Protein AF-U1PX05-F1 (afdb_monomer_lite)

Structure (mmCIF, N/CA/C/O backbone):
data_AF-U1PX05-F1
#
_entry.id   AF-U1PX05-F1
#
loop_
_atom_site.group_PDB
_atom_site.id
_atom_site.type_symbol
_atom_site.label_atom_id
_atom_site.label_alt_id
_atom_site.label_comp_id
_atom_site.label_asym_id
_atom_site.label_entity_id
_atom_site.label_seq_id
_atom_site.p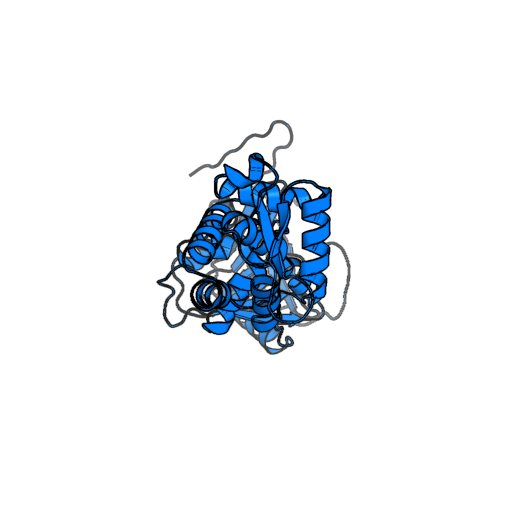dbx_PDB_ins_code
_atom_site.Cartn_x
_atom_site.Cartn_y
_atom_site.Cartn_z
_atom_site.occupancy
_atom_site.B_iso_or_equiv
_atom_site.auth_seq_id
_atom_site.auth_comp_id
_atom_site.auth_asym_id
_atom_site.auth_atom_id
_atom_site.pdbx_PDB_model_num
ATOM 1 N N . MET A 1 1 ? 27.660 21.215 -14.967 1.00 23.98 1 MET A N 1
ATOM 2 C CA . MET A 1 1 ? 27.576 21.576 -13.534 1.00 23.98 1 MET A CA 1
ATOM 3 C C . MET A 1 1 ? 28.119 20.397 -12.741 1.00 23.98 1 MET A C 1
ATOM 5 O O . MET A 1 1 ? 27.771 19.274 -13.066 1.00 23.98 1 MET A O 1
ATOM 9 N N . LYS A 1 2 ? 29.073 20.629 -11.835 1.00 19.62 2 LYS A N 1
ATOM 10 C CA . LYS A 1 2 ? 29.918 19.599 -11.214 1.00 19.62 2 LYS A CA 1
ATOM 11 C C . LYS A 1 2 ? 29.322 19.228 -9.851 1.00 19.62 2 LYS A C 1
ATOM 13 O O . LYS A 1 2 ? 29.484 19.996 -8.910 1.00 19.62 2 LYS A O 1
ATOM 18 N N . LEU A 1 3 ? 28.640 18.090 -9.740 1.00 22.30 3 LEU A N 1
ATOM 19 C CA . LEU A 1 3 ? 28.326 17.500 -8.436 1.00 22.30 3 LEU A CA 1
ATOM 20 C C . LEU A 1 3 ? 29.516 16.628 -8.038 1.00 22.30 3 LEU A C 1
ATOM 22 O O . LEU A 1 3 ? 29.734 15.554 -8.586 1.00 22.30 3 LEU A O 1
ATOM 26 N N . THR A 1 4 ? 30.351 17.171 -7.155 1.00 21.80 4 THR A N 1
ATOM 27 C CA . THR A 1 4 ? 31.425 16.437 -6.478 1.00 21.80 4 THR A CA 1
ATOM 28 C C . THR A 1 4 ? 30.954 16.247 -5.043 1.00 21.80 4 THR A C 1
ATOM 30 O O . THR A 1 4 ? 30.735 17.247 -4.366 1.00 21.80 4 THR A O 1
ATOM 33 N N . HIS A 1 5 ? 30.794 15.010 -4.580 1.00 28.77 5 HIS A N 1
ATOM 34 C CA . HIS A 1 5 ? 30.680 14.728 -3.151 1.00 28.77 5 HIS A CA 1
ATOM 35 C C . HIS A 1 5 ? 31.838 13.807 -2.774 1.00 28.77 5 HIS A C 1
ATOM 37 O O . HIS A 1 5 ? 31.894 12.655 -3.197 1.00 28.77 5 HIS A O 1
ATOM 43 N N . GLN A 1 6 ? 32.822 14.372 -2.070 1.00 25.45 6 GLN A N 1
ATOM 44 C CA . GLN A 1 6 ? 33.939 13.629 -1.501 1.00 25.45 6 GLN A CA 1
ATOM 45 C C . GLN A 1 6 ? 33.449 12.924 -0.237 1.00 25.45 6 GLN A C 1
ATOM 47 O O . GLN A 1 6 ? 33.029 13.585 0.708 1.00 25.45 6 GLN A O 1
ATOM 52 N N . VAL A 1 7 ? 33.548 11.599 -0.208 1.00 26.20 7 VAL A N 1
ATOM 53 C CA . VAL A 1 7 ? 33.730 10.864 1.044 1.00 26.20 7 VAL A CA 1
ATOM 54 C C . VAL A 1 7 ? 35.155 10.333 0.987 1.00 26.20 7 VAL A C 1
ATOM 56 O O . VAL A 1 7 ? 35.542 9.670 0.021 1.00 26.20 7 VAL A O 1
ATOM 59 N N . GLU A 1 8 ? 35.972 10.750 1.950 1.00 30.97 8 GLU A N 1
ATOM 60 C CA . GLU A 1 8 ? 37.374 10.361 2.069 1.00 30.97 8 GLU A CA 1
ATOM 61 C C . GLU A 1 8 ? 37.473 8.833 2.198 1.00 30.97 8 GLU A C 1
ATOM 63 O O . GLU A 1 8 ? 37.196 8.284 3.253 1.00 30.97 8 GLU A O 1
ATOM 68 N N . GLU A 1 9 ? 37.766 8.147 1.086 1.00 27.42 9 GLU A N 1
ATOM 69 C CA . GLU A 1 9 ? 38.890 7.197 0.955 1.00 27.42 9 GLU A CA 1
ATOM 70 C C . GLU A 1 9 ? 38.925 6.438 -0.387 1.00 27.42 9 GLU A C 1
ATOM 72 O O . GLU A 1 9 ? 39.936 5.810 -0.679 1.00 27.42 9 GLU A O 1
ATOM 77 N N . HIS A 1 10 ? 37.921 6.522 -1.274 1.00 30.20 10 HIS A N 1
ATOM 78 C CA . HIS A 1 10 ? 37.975 5.801 -2.561 1.00 30.20 10 HIS A CA 1
ATOM 79 C C . HIS A 1 10 ? 37.491 6.658 -3.748 1.00 30.20 10 HIS A C 1
ATOM 81 O O . HIS A 1 10 ? 36.300 6.859 -3.964 1.00 30.20 10 HIS A O 1
ATOM 87 N N . ASN A 1 11 ? 38.444 7.164 -4.541 1.00 27.89 11 ASN A N 1
ATOM 88 C CA . ASN A 1 11 ? 38.216 7.899 -5.793 1.00 27.89 11 ASN A CA 1
ATOM 89 C C . ASN A 1 11 ? 37.579 6.997 -6.869 1.00 27.89 11 ASN A C 1
ATOM 91 O O . ASN A 1 11 ? 38.302 6.236 -7.510 1.00 27.89 11 ASN A O 1
ATOM 95 N N . VAL A 1 12 ? 36.279 7.136 -7.157 1.00 30.39 12 VAL A N 1
ATOM 96 C CA . VAL A 1 12 ? 35.685 6.602 -8.400 1.00 30.39 12 VAL A CA 1
ATOM 97 C C . VAL A 1 12 ? 34.673 7.593 -8.987 1.00 30.39 12 VAL A C 1
ATOM 99 O O . VAL A 1 12 ? 33.804 8.105 -8.290 1.00 30.39 12 VAL A O 1
ATOM 102 N N . SER A 1 13 ? 34.794 7.885 -10.284 1.00 29.77 13 SER A N 1
ATOM 103 C CA . SER A 1 13 ? 33.820 8.638 -11.090 1.00 29.77 13 SER A CA 1
ATOM 104 C C . SER A 1 13 ? 33.384 7.768 -12.271 1.00 29.77 13 SER A C 1
ATOM 106 O O . SER A 1 13 ? 34.239 7.163 -12.915 1.00 29.77 13 SER A O 1
ATOM 108 N N . TYR A 1 14 ? 32.079 7.705 -12.553 1.00 33.19 14 TYR A N 1
ATOM 109 C CA . TYR A 1 14 ? 31.490 6.798 -13.550 1.00 33.19 14 TYR A CA 1
ATOM 110 C C . TYR A 1 14 ? 31.032 7.537 -14.808 1.00 33.19 14 TYR A C 1
ATOM 112 O O . TYR A 1 14 ? 30.516 8.653 -14.738 1.00 33.19 14 TYR A O 1
ATOM 120 N N . ILE A 1 15 ? 31.233 6.899 -15.962 1.00 32.28 15 ILE A N 1
ATOM 121 C CA . ILE A 1 15 ? 31.118 7.495 -17.291 1.00 32.28 15 ILE A CA 1
ATOM 122 C C . ILE A 1 15 ? 30.305 6.525 -18.203 1.00 32.28 15 ILE A C 1
ATOM 124 O O . ILE A 1 15 ? 30.731 5.391 -18.294 1.00 32.28 15 ILE A O 1
ATOM 128 N N . CYS A 1 16 ? 29.123 6.960 -18.744 1.00 31.81 16 CYS A N 1
ATOM 129 C CA . CYS A 1 16 ? 27.909 6.314 -19.371 1.00 31.81 16 CYS A CA 1
ATOM 130 C C . CYS A 1 16 ? 27.411 6.873 -20.738 1.00 31.81 16 CYS A C 1
ATOM 132 O O . CYS A 1 16 ? 27.232 8.068 -20.885 1.00 31.81 16 CYS A O 1
ATOM 134 N N . ASN A 1 17 ? 27.192 5.970 -21.704 1.00 31.67 17 ASN A N 1
ATOM 135 C CA . ASN A 1 17 ? 26.806 5.974 -23.129 1.00 31.67 17 ASN A CA 1
ATOM 136 C C . ASN A 1 17 ? 26.106 4.613 -23.359 1.00 31.67 17 ASN A C 1
ATOM 138 O O . ASN A 1 17 ? 26.234 3.710 -22.532 1.00 31.67 17 ASN A O 1
ATOM 142 N N . VAL A 1 18 ? 25.332 4.461 -24.427 1.00 30.73 18 VAL A N 1
ATOM 143 C CA . VAL A 1 18 ? 24.610 3.221 -24.742 1.00 30.73 18 VAL A CA 1
ATOM 144 C C . VAL A 1 18 ? 24.661 3.010 -26.253 1.00 30.73 18 VAL A C 1
ATOM 146 O O . VAL A 1 18 ? 24.643 3.993 -26.984 1.00 30.73 18 VAL A O 1
ATOM 149 N N . SER A 1 19 ? 24.765 1.758 -26.705 1.00 29.33 19 SER A N 1
ATOM 150 C CA . SER A 1 19 ? 24.536 1.353 -28.095 1.00 29.33 19 SER A CA 1
ATOM 151 C C . SER A 1 19 ? 23.953 -0.061 -28.106 1.00 29.33 19 SER A C 1
ATOM 153 O O . SER A 1 19 ? 24.402 -0.925 -27.356 1.00 29.33 19 SER A O 1
ATOM 155 N N . CYS A 1 20 ? 22.914 -0.300 -28.907 1.00 30.58 20 CYS A N 1
ATOM 156 C CA . CYS A 1 20 ? 22.214 -1.584 -28.953 1.00 30.58 20 CYS A CA 1
ATOM 157 C C . CYS A 1 20 ? 22.633 -2.399 -30.180 1.00 30.58 20 CYS A C 1
ATOM 159 O O . CYS A 1 20 ? 22.314 -2.026 -31.302 1.00 30.58 20 CYS A O 1
ATOM 161 N N . GLU A 1 21 ? 23.263 -3.556 -29.975 1.00 30.78 21 GLU A N 1
ATOM 162 C CA . GLU A 1 21 ? 23.449 -4.558 -31.031 1.00 30.78 21 GLU A CA 1
ATOM 163 C C . GLU A 1 21 ? 22.584 -5.785 -30.706 1.00 30.78 21 GLU A C 1
ATOM 165 O O . GLU A 1 21 ? 22.683 -6.366 -29.623 1.00 30.78 21 GLU A O 1
ATOM 170 N N . ARG A 1 22 ? 21.675 -6.155 -31.617 1.00 33.09 22 ARG A N 1
ATOM 171 C CA . ARG A 1 22 ? 20.781 -7.309 -31.447 1.00 33.09 22 ARG A CA 1
ATOM 172 C C . ARG A 1 22 ? 21.598 -8.582 -31.646 1.00 33.09 22 ARG A C 1
ATOM 174 O O . ARG A 1 22 ? 21.984 -8.868 -32.773 1.00 33.09 22 ARG A O 1
ATOM 181 N N . ASP A 1 23 ? 21.848 -9.338 -30.580 1.00 37.97 23 ASP A N 1
ATOM 182 C CA . ASP A 1 23 ? 22.567 -10.614 -30.663 1.00 37.97 23 ASP A CA 1
ATOM 183 C C . ASP A 1 23 ? 21.619 -11.715 -31.187 1.00 37.97 23 ASP A C 1
ATOM 185 O O . ASP A 1 23 ? 20.642 -12.051 -30.512 1.00 37.97 23 ASP A O 1
ATOM 189 N N . PRO A 1 24 ? 21.830 -12.259 -32.399 1.00 32.19 24 PRO A N 1
ATOM 190 C CA . PRO A 1 24 ? 20.934 -13.254 -32.977 1.00 32.19 24 PRO A CA 1
ATOM 191 C C . PRO A 1 24 ? 21.170 -14.673 -32.436 1.00 32.19 24 PRO A C 1
ATOM 193 O O . PRO A 1 24 ? 20.486 -15.597 -32.878 1.00 32.19 24 PRO A O 1
ATOM 196 N N . ALA A 1 25 ? 22.126 -14.885 -31.525 1.00 36.88 25 ALA A N 1
ATOM 197 C CA . ALA A 1 25 ? 22.509 -16.226 -31.114 1.00 36.88 25 ALA A CA 1
ATOM 198 C C . ALA A 1 25 ? 22.994 -16.287 -29.663 1.00 36.88 25 ALA A C 1
ATOM 200 O O . ALA A 1 25 ? 24.193 -16.310 -29.475 1.00 36.88 25 ALA A O 1
ATOM 201 N N . TYR A 1 26 ? 22.123 -16.420 -28.652 1.00 36.72 26 TYR A N 1
ATOM 202 C CA . TYR A 1 26 ? 22.489 -17.186 -27.446 1.00 36.72 26 TYR A CA 1
ATOM 203 C C . TYR A 1 26 ? 21.288 -17.642 -26.605 1.00 36.72 26 TYR A C 1
ATOM 205 O O . TYR A 1 26 ? 20.485 -16.858 -26.106 1.00 36.72 26 TYR A O 1
ATOM 213 N N . ASP A 1 27 ? 21.257 -18.960 -26.427 1.00 32.31 27 ASP A N 1
ATOM 214 C CA . ASP A 1 27 ? 20.557 -19.743 -25.419 1.00 32.31 27 ASP A CA 1
ATOM 215 C C . ASP A 1 27 ? 21.645 -20.150 -24.406 1.00 32.31 27 ASP A C 1
ATOM 217 O O . ASP A 1 27 ? 22.519 -20.936 -24.763 1.00 32.31 27 ASP A O 1
ATOM 221 N N . ASN A 1 28 ? 21.716 -19.507 -23.229 1.00 26.42 28 ASN A N 1
ATOM 222 C CA . ASN A 1 28 ? 22.433 -19.976 -22.027 1.00 26.42 28 ASN A CA 1
ATOM 223 C C . ASN A 1 28 ? 22.184 -19.033 -20.831 1.00 26.42 28 ASN A C 1
ATOM 225 O O . ASN A 1 28 ? 22.229 -17.813 -20.950 1.00 26.42 28 ASN A O 1
ATOM 229 N N . LEU A 1 29 ? 21.931 -19.617 -19.657 1.00 27.09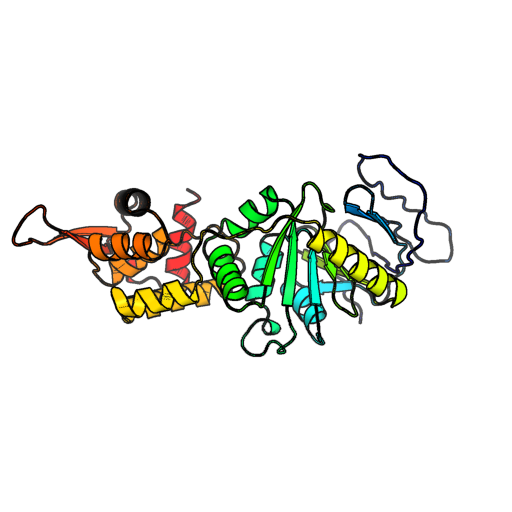 29 LEU A N 1
ATOM 230 C CA . LEU A 1 29 ? 21.599 -18.943 -18.397 1.00 27.09 29 LEU A CA 1
ATOM 231 C C . LEU A 1 29 ? 22.720 -19.061 -17.349 1.00 27.09 29 LEU A C 1
ATOM 233 O O . LEU A 1 29 ? 23.340 -20.113 -17.239 1.00 27.09 29 LEU A O 1
ATOM 237 N N . ALA A 1 30 ? 22.779 -18.036 -16.483 1.00 24.30 30 ALA A N 1
ATOM 238 C CA . ALA A 1 30 ? 23.329 -17.974 -15.114 1.00 24.30 30 ALA A CA 1
ATOM 239 C C . ALA A 1 30 ? 24.805 -17.546 -14.911 1.00 24.30 30 ALA A C 1
ATOM 241 O O . ALA A 1 30 ? 25.739 -18.260 -15.256 1.00 24.30 30 ALA A O 1
ATOM 242 N N . GLY A 1 31 ? 25.002 -16.422 -14.203 1.00 22.69 31 GLY A N 1
ATOM 243 C CA . GLY A 1 31 ? 26.280 -16.024 -13.587 1.00 22.69 31 GLY A CA 1
ATOM 244 C C . GLY A 1 31 ? 26.365 -14.517 -13.287 1.00 22.69 31 GLY A C 1
ATOM 245 O O . GLY A 1 31 ? 25.689 -13.750 -13.965 1.00 22.69 31 GLY A O 1
ATOM 246 N N . PRO A 1 32 ? 27.135 -14.073 -12.270 1.00 26.92 32 PRO A N 1
ATOM 247 C CA . PRO A 1 32 ? 27.228 -12.665 -11.880 1.00 26.92 32 PRO A CA 1
ATOM 248 C C . PRO A 1 32 ? 27.854 -11.866 -13.024 1.00 26.92 32 PRO A C 1
ATOM 250 O O . PRO A 1 32 ? 28.808 -12.327 -13.647 1.00 26.92 32 PRO A O 1
ATOM 253 N N . VAL A 1 33 ? 27.333 -10.675 -13.315 1.00 30.89 33 VAL A N 1
ATOM 254 C CA . VAL A 1 33 ? 27.978 -9.801 -14.300 1.00 30.89 33 VAL A CA 1
ATOM 255 C C . VAL A 1 33 ? 29.278 -9.287 -13.683 1.00 30.89 33 VAL A C 1
ATOM 257 O O . VAL A 1 33 ? 29.271 -8.662 -12.621 1.00 30.89 33 VAL A O 1
ATOM 260 N N . TRP A 1 34 ? 30.391 -9.600 -14.339 1.00 31.27 34 TRP A N 1
ATOM 261 C CA . TRP A 1 34 ? 31.725 -9.139 -13.983 1.00 31.27 34 TRP A CA 1
ATOM 262 C C . TRP A 1 34 ? 31.940 -7.748 -14.572 1.00 31.27 34 TRP A C 1
ATOM 264 O O . TRP A 1 34 ? 31.676 -7.522 -15.750 1.00 31.27 34 TRP A O 1
ATOM 274 N N . TRP A 1 35 ? 32.451 -6.825 -13.765 1.00 31.12 35 TRP A N 1
ATOM 275 C CA . TRP A 1 35 ? 32.971 -5.554 -14.255 1.00 31.12 35 TRP A CA 1
ATOM 276 C C . TRP A 1 35 ? 34.381 -5.805 -14.804 1.00 31.12 35 TRP A C 1
ATOM 278 O O . TRP A 1 35 ? 35.223 -6.341 -14.079 1.00 31.12 35 TRP A O 1
ATOM 288 N N . HIS A 1 36 ? 34.663 -5.421 -16.049 1.00 31.05 36 HIS A N 1
ATOM 289 C CA . HIS A 1 36 ? 36.038 -5.291 -16.532 1.00 31.05 36 HIS A CA 1
ATOM 290 C C . HIS A 1 36 ? 36.351 -3.805 -16.678 1.00 31.05 36 HIS A C 1
ATOM 292 O O . HIS A 1 36 ? 35.752 -3.113 -17.497 1.00 31.05 36 HIS A O 1
ATOM 298 N N . VAL A 1 37 ? 37.245 -3.307 -15.826 1.00 32.59 37 VAL A N 1
ATOM 299 C CA . VAL A 1 37 ? 37.748 -1.936 -15.903 1.00 32.59 37 VAL A CA 1
ATOM 300 C C . VAL A 1 37 ? 38.991 -1.983 -16.769 1.00 32.59 37 VAL A C 1
ATOM 302 O O . VAL A 1 37 ? 40.070 -2.325 -16.287 1.00 32.59 37 VAL A O 1
ATOM 305 N N . ASP A 1 38 ? 38.832 -1.674 -18.048 1.00 30.52 38 ASP A N 1
ATOM 306 C CA . ASP A 1 38 ? 39.968 -1.506 -18.938 1.00 30.52 38 ASP A CA 1
ATOM 307 C C . ASP A 1 38 ? 40.385 -0.033 -18.898 1.00 30.52 38 ASP A C 1
ATOM 309 O O . ASP A 1 38 ? 39.613 0.867 -19.231 1.00 30.52 38 ASP A O 1
ATOM 313 N N . THR A 1 39 ? 41.619 0.235 -18.475 1.00 34.50 39 THR A N 1
ATOM 314 C CA . THR A 1 39 ? 42.226 1.567 -18.581 1.00 34.50 39 THR A CA 1
ATOM 315 C C . THR A 1 39 ? 43.249 1.599 -19.716 1.00 34.50 39 THR A C 1
ATOM 317 O O . THR A 1 39 ? 44.450 1.663 -19.432 1.00 34.50 39 THR A O 1
ATOM 320 N N . PRO A 1 40 ? 42.861 1.591 -21.005 1.00 32.31 40 PRO A N 1
ATOM 321 C CA . PRO A 1 40 ? 43.783 1.990 -22.041 1.00 32.31 40 PRO A CA 1
ATOM 322 C C . PRO A 1 40 ? 43.708 3.511 -22.193 1.00 32.31 40 PRO A C 1
ATOM 324 O O . PRO A 1 40 ? 42.711 4.102 -22.589 1.00 32.31 40 PRO A O 1
ATOM 327 N N . THR A 1 41 ? 44.818 4.136 -21.823 1.00 42.12 41 THR A N 1
ATOM 328 C CA . THR A 1 41 ? 45.308 5.452 -22.246 1.00 42.12 41 THR A CA 1
ATOM 329 C C . THR A 1 41 ? 44.452 6.269 -23.237 1.00 42.12 41 THR A C 1
ATOM 331 O O . THR A 1 41 ? 44.196 5.856 -24.364 1.00 42.12 41 THR A O 1
ATOM 334 N N . ARG A 1 42 ? 44.230 7.539 -22.857 1.00 35.94 42 ARG A N 1
ATOM 335 C CA . ARG A 1 42 ? 43.795 8.712 -23.655 1.00 35.94 42 ARG A CA 1
ATOM 336 C C . ARG A 1 42 ? 42.312 8.876 -24.018 1.00 35.94 42 ARG A C 1
ATOM 338 O O . ARG A 1 42 ? 41.959 9.989 -24.400 1.00 35.94 42 ARG A O 1
ATOM 345 N N . ALA A 1 43 ? 41.452 7.888 -23.800 1.00 40.06 43 ALA A N 1
ATOM 346 C CA . ALA A 1 43 ? 39.999 8.079 -23.707 1.00 40.06 43 ALA A CA 1
ATOM 347 C C . ALA A 1 43 ? 39.557 7.722 -22.274 1.00 40.06 43 ALA A C 1
ATOM 349 O O . ALA A 1 43 ? 40.195 6.890 -21.640 1.00 40.06 43 ALA A O 1
ATOM 350 N N . GLY A 1 44 ? 38.568 8.416 -21.706 1.00 34.72 44 GLY A N 1
ATOM 351 C CA . GLY A 1 44 ? 38.159 8.235 -20.302 1.00 34.72 44 GLY A CA 1
ATOM 352 C C . GLY A 1 44 ? 37.667 6.814 -19.957 1.00 34.72 44 GLY A C 1
ATOM 353 O O . GLY A 1 44 ? 37.487 6.002 -20.858 1.00 34.72 44 GLY A O 1
ATOM 354 N N . PRO A 1 45 ? 37.441 6.508 -18.663 1.00 32.97 45 PRO A N 1
ATOM 355 C CA . PRO A 1 45 ? 37.020 5.175 -18.222 1.00 32.97 45 PRO A CA 1
ATOM 356 C C . PRO A 1 45 ? 35.640 4.814 -18.784 1.00 32.97 45 PRO A C 1
ATOM 358 O O . PRO A 1 45 ? 34.697 5.565 -18.560 1.00 32.97 45 PRO A O 1
ATOM 361 N N . SER A 1 46 ? 35.509 3.678 -19.472 1.00 34.12 46 SER A N 1
ATOM 362 C CA . SER A 1 46 ? 34.224 3.132 -19.925 1.00 34.12 46 SER A CA 1
ATOM 363 C C . SER A 1 46 ? 33.733 2.005 -19.008 1.00 34.12 46 SER A C 1
ATOM 365 O O . SER A 1 46 ? 34.521 1.360 -18.315 1.00 34.12 46 SER A O 1
ATOM 367 N N . VAL A 1 47 ? 32.416 1.789 -18.961 1.00 36.53 47 VAL A N 1
ATOM 368 C CA . VAL A 1 47 ? 31.782 0.684 -18.218 1.00 36.53 47 VAL A CA 1
ATOM 369 C C . VAL A 1 47 ? 30.924 -0.137 -19.176 1.00 36.53 47 VAL A C 1
ATOM 371 O O . VAL A 1 47 ? 29.850 0.283 -19.585 1.00 36.53 47 VAL A O 1
ATOM 374 N N . THR A 1 48 ? 31.350 -1.344 -19.507 1.00 37.00 48 THR A N 1
ATOM 375 C CA . THR A 1 48 ? 30.532 -2.259 -20.308 1.00 37.00 48 THR A CA 1
ATOM 376 C C . THR A 1 48 ? 29.567 -3.028 -19.409 1.00 37.00 48 THR A C 1
ATOM 378 O O . THR A 1 48 ? 29.935 -3.503 -18.332 1.00 37.00 48 THR A O 1
ATOM 381 N N . GLY A 1 49 ? 28.303 -3.116 -19.825 1.00 43.00 49 GLY A N 1
ATOM 382 C CA . GLY A 1 49 ? 27.254 -3.798 -19.076 1.00 43.00 49 GLY A CA 1
ATOM 383 C C . GLY A 1 49 ? 26.275 -4.546 -19.973 1.00 43.00 49 GLY A C 1
ATOM 384 O O . GLY A 1 49 ? 26.103 -4.242 -21.152 1.00 43.00 49 GLY A O 1
ATOM 385 N N . GLU A 1 50 ? 25.620 -5.542 -19.387 1.00 44.50 50 GLU A N 1
ATOM 386 C CA . GLU A 1 50 ? 24.572 -6.329 -20.027 1.00 44.50 50 GLU A CA 1
ATOM 387 C C . GLU A 1 50 ? 23.277 -6.170 -19.224 1.00 44.50 50 GLU A C 1
ATOM 389 O O . GLU A 1 50 ? 23.247 -6.398 -18.010 1.00 44.50 50 GLU A O 1
ATOM 394 N N . LEU A 1 51 ? 22.206 -5.741 -19.889 1.00 49.38 51 LEU A N 1
ATOM 395 C CA . LEU A 1 51 ? 20.868 -5.630 -19.327 1.00 49.38 51 LEU A CA 1
ATOM 396 C C . LEU A 1 51 ? 20.027 -6.799 -19.834 1.00 49.38 51 LEU A C 1
ATOM 398 O O . LEU A 1 51 ? 19.508 -6.786 -20.948 1.00 49.38 51 LEU A O 1
ATOM 402 N N . ILE A 1 52 ? 19.884 -7.817 -18.997 1.00 52.97 52 ILE A N 1
ATOM 403 C CA . ILE A 1 52 ? 19.069 -8.990 -19.309 1.00 52.97 52 ILE A CA 1
ATOM 404 C C . ILE A 1 52 ? 17.659 -8.726 -18.793 1.00 52.97 52 ILE A C 1
ATOM 406 O O . ILE A 1 52 ? 17.451 -8.750 -17.582 1.00 52.97 52 ILE A O 1
ATOM 410 N N . LEU A 1 53 ? 16.701 -8.468 -19.687 1.00 51.94 53 LEU A N 1
ATOM 411 C CA . LEU A 1 53 ? 15.311 -8.226 -19.292 1.00 51.94 53 LEU A CA 1
ATOM 412 C C . LEU A 1 53 ? 14.638 -9.528 -18.854 1.00 51.94 53 LEU A C 1
ATOM 414 O O . LEU A 1 53 ? 14.065 -9.562 -17.774 1.00 51.94 53 LEU A O 1
ATOM 418 N N . ASN A 1 54 ? 14.755 -10.605 -19.633 1.00 50.94 54 ASN A N 1
ATOM 419 C CA . ASN A 1 54 ? 14.285 -11.950 -19.287 1.00 50.94 54 ASN A CA 1
ATOM 420 C C . ASN A 1 54 ? 15.117 -13.028 -20.017 1.00 50.94 54 ASN A C 1
ATOM 422 O O . ASN A 1 54 ? 16.053 -12.719 -20.756 1.00 50.94 54 ASN A O 1
ATOM 426 N N . LYS A 1 55 ? 14.790 -14.311 -19.799 1.00 47.72 55 LYS A N 1
ATOM 427 C CA . LYS A 1 55 ? 15.407 -15.443 -20.513 1.00 47.72 55 LYS A CA 1
ATOM 428 C C . LYS A 1 55 ? 15.250 -15.267 -22.030 1.00 47.72 55 LYS A C 1
ATOM 430 O O . LYS A 1 55 ? 14.152 -15.434 -22.546 1.00 47.72 55 LYS A O 1
ATOM 435 N N . GLY A 1 56 ? 16.348 -14.955 -22.720 1.00 43.44 56 GLY A N 1
ATOM 436 C CA . GLY A 1 56 ? 16.384 -14.778 -24.177 1.00 43.44 56 GLY A CA 1
ATOM 437 C C . GLY A 1 56 ? 16.341 -13.327 -24.662 1.00 43.44 56 GLY A C 1
ATOM 438 O O . GLY A 1 56 ? 16.364 -13.113 -25.872 1.00 43.44 56 GLY A O 1
ATOM 439 N N . PHE A 1 57 ? 16.309 -12.335 -23.761 1.00 45.59 57 PHE A N 1
ATOM 440 C CA . PHE A 1 57 ? 16.365 -10.928 -24.152 1.00 45.59 57 PHE A CA 1
ATOM 441 C C . PHE A 1 57 ? 17.442 -10.145 -23.396 1.00 45.59 57 PHE A C 1
ATOM 443 O O . PHE A 1 57 ? 17.358 -9.938 -22.182 1.00 45.59 57 PHE A O 1
ATOM 450 N N . CYS A 1 58 ? 18.439 -9.681 -24.147 1.00 46.38 58 CYS A N 1
ATOM 451 C CA . CYS A 1 58 ? 19.612 -8.974 -23.655 1.00 46.38 58 CYS A CA 1
ATOM 452 C C . CYS A 1 58 ? 19.829 -7.673 -24.443 1.00 46.38 58 CYS A C 1
ATOM 454 O O . CYS A 1 58 ? 19.801 -7.670 -25.673 1.00 46.38 58 CYS A O 1
ATOM 456 N N . ILE A 1 59 ? 20.080 -6.582 -23.717 1.00 49.50 59 ILE A N 1
ATOM 457 C CA . ILE A 1 59 ? 20.555 -5.307 -24.253 1.00 49.50 59 ILE A CA 1
ATOM 458 C C . ILE A 1 59 ? 21.979 -5.090 -23.730 1.00 49.50 59 ILE A C 1
ATOM 460 O O . ILE A 1 59 ? 22.181 -4.873 -22.535 1.00 49.50 59 ILE A O 1
ATOM 464 N N . LYS A 1 60 ? 22.977 -5.143 -24.614 1.00 45.56 60 LYS A N 1
ATOM 465 C CA . LYS A 1 60 ? 24.354 -4.730 -24.293 1.00 45.56 60 LYS A CA 1
ATOM 466 C C . LYS A 1 60 ? 24.444 -3.203 -24.344 1.00 45.56 60 LYS A C 1
ATOM 468 O O . LYS A 1 60 ? 23.736 -2.587 -25.134 1.00 45.56 60 LYS A O 1
ATOM 473 N N . TYR A 1 61 ? 25.267 -2.599 -23.489 1.00 42.00 61 TYR A N 1
ATOM 474 C CA . TYR A 1 61 ? 25.492 -1.150 -23.476 1.00 42.00 61 TYR A CA 1
ATOM 475 C C . TYR A 1 61 ? 26.925 -0.795 -23.025 1.00 42.00 61 TYR A C 1
ATOM 477 O O . TYR A 1 61 ? 27.505 -1.498 -22.195 1.00 42.00 61 TYR A O 1
ATOM 485 N N . ASP A 1 62 ? 27.501 0.287 -23.569 1.00 37.88 62 ASP A N 1
ATOM 486 C CA . ASP A 1 62 ? 28.876 0.746 -23.284 1.00 37.88 62 ASP A CA 1
ATOM 487 C C . ASP A 1 62 ? 28.970 2.268 -23.112 1.00 37.88 62 ASP A C 1
ATOM 489 O O . ASP A 1 62 ? 28.390 3.021 -23.888 1.00 37.88 62 ASP A O 1
ATOM 493 N N . MET A 1 63 ? 29.735 2.715 -22.110 1.00 41.53 63 MET A N 1
ATOM 494 C CA . MET A 1 63 ? 29.421 3.864 -21.275 1.00 41.53 63 MET A CA 1
ATOM 495 C C . MET A 1 63 ? 30.452 5.058 -21.323 1.00 41.53 63 MET A C 1
ATOM 497 O O . MET A 1 63 ? 31.623 4.836 -21.042 1.00 41.53 63 MET A O 1
ATOM 501 N N . THR A 1 64 ? 30.081 6.337 -21.642 1.00 34.09 64 THR A N 1
ATOM 502 C CA . THR A 1 64 ? 30.905 7.585 -21.466 1.00 34.09 64 THR A CA 1
ATOM 503 C C . THR A 1 64 ? 30.208 8.917 -20.958 1.00 34.09 64 THR A C 1
ATOM 505 O O . THR A 1 64 ? 29.531 9.569 -21.737 1.00 34.09 64 THR A O 1
ATOM 508 N N . VAL A 1 65 ? 30.388 9.417 -19.696 1.00 46.00 65 VAL A N 1
ATOM 509 C CA . VAL A 1 65 ? 29.673 10.591 -19.069 1.00 46.00 65 VAL A CA 1
ATOM 510 C C . VAL A 1 65 ? 30.431 11.921 -19.108 1.00 46.00 65 VAL A C 1
ATOM 512 O O . VAL A 1 65 ? 31.557 12.052 -18.635 1.00 46.00 65 VAL A O 1
ATOM 515 N N . THR A 1 66 ? 29.679 12.962 -19.471 1.00 37.22 66 THR A N 1
ATOM 516 C CA . THR A 1 66 ? 29.640 14.219 -18.691 1.00 37.22 66 THR A CA 1
ATOM 517 C C . THR A 1 66 ? 28.208 14.694 -18.327 1.00 37.22 66 THR A C 1
ATOM 519 O O . THR A 1 66 ? 28.098 15.617 -17.523 1.00 37.22 66 THR A O 1
ATOM 522 N N . SER A 1 67 ? 27.118 14.057 -18.814 1.00 46.53 67 SER A N 1
ATOM 523 C CA . SER A 1 67 ? 25.714 14.510 -18.620 1.00 46.53 67 SER A CA 1
ATOM 524 C C . SER A 1 67 ? 24.626 13.443 -18.331 1.00 46.53 67 SER A C 1
ATOM 526 O O . SER A 1 67 ? 23.466 13.818 -18.211 1.00 46.53 67 SER A O 1
ATOM 528 N N . ASN A 1 68 ? 24.941 12.146 -18.207 1.00 52.44 68 ASN A N 1
ATOM 529 C CA . ASN A 1 68 ? 23.934 11.054 -18.224 1.00 52.44 68 ASN A CA 1
ATOM 530 C C . ASN A 1 68 ? 23.594 10.457 -16.840 1.00 52.44 68 ASN A C 1
ATOM 532 O O . ASN A 1 68 ? 23.221 9.289 -16.726 1.00 52.44 68 ASN A O 1
ATOM 536 N N . VAL A 1 69 ? 23.758 11.248 -15.779 1.00 57.75 69 VAL A N 1
ATOM 537 C CA . VAL A 1 69 ? 23.505 10.833 -14.393 1.00 57.75 69 VAL A CA 1
ATOM 538 C C . VAL A 1 69 ? 22.447 11.746 -13.794 1.00 57.75 69 VAL A C 1
ATOM 540 O O . VAL A 1 69 ? 22.687 12.942 -13.627 1.00 57.75 69 VAL A O 1
ATOM 543 N N . LEU A 1 70 ? 21.299 11.173 -13.443 1.00 59.03 70 LEU A N 1
ATOM 544 C CA . LEU A 1 70 ? 20.320 11.810 -12.570 1.00 59.03 70 LEU A CA 1
ATOM 545 C C . LEU A 1 70 ? 20.736 11.495 -11.131 1.00 59.03 70 LEU A C 1
ATOM 547 O O . LEU A 1 70 ? 20.624 10.354 -10.681 1.00 59.03 70 LEU A O 1
ATOM 551 N N . GLY A 1 71 ? 21.309 12.488 -10.453 1.00 56.12 71 GLY A N 1
ATOM 552 C CA . GLY A 1 71 ? 21.653 12.398 -9.037 1.00 56.12 71 GLY A CA 1
ATOM 553 C C . GLY A 1 71 ? 20.516 12.938 -8.177 1.00 56.12 71 GLY A C 1
ATOM 554 O O . GLY A 1 71 ? 19.914 13.945 -8.536 1.00 56.12 71 GLY A O 1
ATOM 555 N N . GLY A 1 72 ? 20.238 12.288 -7.050 1.00 66.25 72 GLY A N 1
ATOM 556 C CA . GLY A 1 72 ? 19.212 12.721 -6.108 1.00 66.25 72 GLY A CA 1
ATOM 557 C C . GLY A 1 72 ? 18.613 11.543 -5.349 1.00 66.25 72 GLY A C 1
ATOM 558 O O . GLY A 1 72 ? 19.289 10.555 -5.069 1.00 66.25 72 GLY A O 1
ATOM 559 N N . ASP A 1 73 ? 17.337 11.665 -5.020 1.00 73.69 73 ASP A N 1
ATOM 560 C CA . ASP A 1 73 ? 16.501 10.574 -4.539 1.00 73.69 73 ASP A CA 1
ATOM 561 C C . ASP A 1 73 ? 15.695 9.955 -5.698 1.00 73.69 73 ASP A C 1
ATOM 563 O O . ASP A 1 73 ? 15.821 10.319 -6.874 1.00 73.69 73 ASP A O 1
ATOM 567 N N . VAL A 1 74 ? 14.859 8.973 -5.365 1.00 79.12 74 VAL A N 1
ATOM 568 C CA . VAL A 1 74 ? 13.980 8.318 -6.338 1.00 79.12 74 VAL A CA 1
ATOM 569 C C . VAL A 1 74 ? 12.985 9.303 -6.959 1.00 79.12 74 VAL A C 1
ATOM 571 O O . VAL A 1 74 ? 12.655 9.174 -8.135 1.00 79.12 74 VAL A O 1
ATOM 574 N N . GLU A 1 75 ? 12.516 10.290 -6.200 1.00 78.69 75 GLU A N 1
ATOM 575 C CA . GLU A 1 75 ? 11.537 11.268 -6.677 1.00 78.69 75 GLU A CA 1
ATOM 576 C C . GLU A 1 75 ? 12.127 12.153 -7.760 1.00 78.69 75 GLU A C 1
ATOM 578 O O . GLU A 1 75 ? 11.463 12.393 -8.763 1.00 78.69 75 GLU A O 1
ATOM 583 N N . HIS A 1 76 ? 13.385 12.568 -7.618 1.00 78.94 76 HIS A N 1
ATOM 584 C CA . HIS A 1 76 ? 14.076 13.320 -8.654 1.00 78.94 76 HIS A CA 1
ATOM 585 C C . HIS A 1 76 ? 14.210 12.510 -9.949 1.00 78.94 76 HIS A C 1
ATOM 587 O O . HIS A 1 76 ? 13.956 13.029 -11.036 1.00 78.94 76 HIS A O 1
ATOM 593 N N . ILE A 1 77 ? 14.553 11.222 -9.840 1.00 81.38 77 ILE A N 1
ATOM 594 C CA . ILE A 1 77 ? 14.662 10.325 -10.999 1.00 81.38 77 ILE A CA 1
ATOM 595 C C . ILE A 1 77 ? 13.302 10.145 -11.673 1.00 81.38 77 ILE A C 1
ATOM 597 O O . ILE A 1 77 ? 13.214 10.213 -12.896 1.00 81.38 77 ILE A O 1
ATOM 601 N N . LEU A 1 78 ? 12.247 9.921 -10.889 1.00 80.19 78 LEU A N 1
ATOM 602 C CA . LEU A 1 78 ? 10.892 9.756 -11.402 1.00 80.19 78 LEU A CA 1
ATOM 603 C C . LEU A 1 78 ? 10.368 11.052 -12.010 1.00 80.19 78 LEU A C 1
ATOM 605 O O . LEU A 1 78 ? 9.860 11.024 -13.116 1.00 80.19 78 LEU A O 1
ATOM 609 N N . SER A 1 79 ? 10.554 12.190 -11.352 1.00 80.12 79 SER A N 1
ATOM 610 C CA . SER A 1 79 ? 10.183 13.505 -11.876 1.00 80.12 79 SER A CA 1
ATOM 611 C C . SER A 1 79 ? 10.846 13.760 -13.231 1.00 80.12 79 SER A C 1
ATOM 613 O O . SER A 1 79 ? 10.157 14.017 -14.212 1.00 80.12 79 SER A O 1
ATOM 615 N N . ALA A 1 80 ? 12.162 13.547 -13.334 1.00 78.44 80 ALA A N 1
ATOM 616 C CA . ALA A 1 80 ? 12.888 13.680 -14.596 1.00 78.44 80 ALA A CA 1
ATOM 617 C C . ALA A 1 80 ? 12.431 12.670 -15.663 1.00 78.44 80 ALA A C 1
ATOM 619 O O . ALA A 1 80 ? 12.381 13.001 -16.844 1.00 78.44 80 ALA A O 1
ATOM 620 N N . ALA A 1 81 ? 12.086 11.440 -15.269 1.00 78.81 81 ALA A N 1
ATOM 621 C CA . ALA A 1 81 ? 11.546 10.445 -16.191 1.00 78.81 81 ALA A CA 1
ATOM 622 C C . ALA A 1 81 ? 10.158 10.845 -16.714 1.00 78.81 81 ALA A C 1
ATOM 624 O O . ALA A 1 81 ? 9.856 10.600 -17.880 1.00 78.81 81 ALA A O 1
ATOM 625 N N . LEU A 1 82 ? 9.328 11.434 -15.848 1.00 78.19 82 LEU A N 1
ATOM 626 C CA . LEU A 1 82 ? 7.903 11.686 -16.062 1.00 78.19 82 LEU A CA 1
ATOM 627 C C . LEU A 1 82 ? 7.581 13.092 -16.611 1.00 78.19 82 LEU A C 1
ATOM 629 O O . LEU A 1 82 ? 6.443 13.321 -17.012 1.00 78.19 82 LEU A O 1
ATOM 633 N N . GLN A 1 83 ? 8.563 13.997 -16.683 1.00 73.50 83 GLN A N 1
ATOM 634 C CA . GLN A 1 83 ? 8.379 15.427 -16.972 1.00 73.50 83 GLN A CA 1
ATOM 635 C C . GLN A 1 83 ? 7.690 15.745 -18.318 1.00 73.50 83 GLN A C 1
ATOM 637 O O . GLN A 1 83 ? 6.982 16.743 -18.406 1.00 73.50 83 GLN A O 1
ATOM 642 N N . ASP A 1 84 ? 7.848 14.901 -19.344 1.00 64.25 84 ASP A N 1
ATOM 643 C CA . ASP A 1 84 ? 7.371 15.168 -20.717 1.00 64.25 84 ASP A CA 1
ATOM 644 C C . ASP A 1 84 ? 6.578 13.993 -21.325 1.00 64.25 84 ASP A C 1
ATOM 646 O O . ASP A 1 84 ? 6.643 13.715 -22.529 1.00 64.25 84 ASP A O 1
ATOM 650 N N . ILE A 1 85 ? 5.851 13.229 -20.506 1.00 65.50 85 ILE A N 1
ATOM 651 C CA . ILE A 1 85 ? 5.264 11.976 -20.992 1.00 65.50 85 ILE A CA 1
ATOM 652 C C . ILE A 1 85 ? 3.958 12.192 -21.753 1.00 65.50 85 ILE A C 1
ATOM 654 O O . ILE A 1 85 ? 2.920 12.529 -21.195 1.00 65.50 85 ILE A O 1
ATOM 658 N N . SER A 1 86 ? 4.004 11.853 -23.041 1.00 63.19 86 SER A N 1
ATOM 659 C CA . SER A 1 86 ? 2.840 11.452 -23.829 1.00 63.19 86 SER A CA 1
ATOM 660 C C . SER A 1 86 ? 2.982 9.968 -24.183 1.00 63.19 86 SER A C 1
ATOM 662 O O . SER A 1 86 ? 3.748 9.599 -25.071 1.00 63.19 86 SER A O 1
ATOM 664 N N . GLY A 1 87 ? 2.284 9.094 -23.450 1.00 71.88 87 GLY A N 1
ATOM 665 C CA . GLY A 1 87 ? 2.198 7.665 -23.764 1.00 71.88 87 GLY A CA 1
ATOM 666 C C . GLY A 1 87 ? 2.608 6.714 -22.637 1.00 71.88 87 GLY A C 1
ATOM 667 O O . GLY A 1 87 ? 2.509 7.019 -21.452 1.00 71.88 87 GLY A O 1
ATOM 668 N N . GLU A 1 88 ? 3.020 5.511 -23.039 1.00 86.06 88 GLU A N 1
ATOM 669 C CA . GLU A 1 88 ? 3.208 4.356 -22.157 1.00 86.06 88 GLU A CA 1
ATOM 670 C C . GLU A 1 88 ? 4.521 4.435 -21.371 1.00 86.06 88 GLU A C 1
ATOM 672 O O . GLU A 1 88 ? 5.581 4.700 -21.940 1.00 86.06 88 GLU A O 1
ATOM 677 N N . VAL A 1 89 ? 4.460 4.124 -20.075 1.00 90.94 89 VAL A N 1
ATOM 678 C CA . VAL A 1 89 ? 5.641 4.009 -19.209 1.00 90.94 89 VAL A CA 1
ATOM 679 C C . VAL A 1 89 ? 5.766 2.583 -18.724 1.00 90.94 89 VAL A C 1
ATOM 681 O O . VAL A 1 89 ? 4.804 2.032 -18.198 1.00 90.94 89 VAL A O 1
ATOM 684 N N . TYR A 1 90 ? 6.950 1.992 -18.839 1.00 92.25 90 TYR A N 1
ATOM 685 C CA . TYR A 1 90 ? 7.240 0.681 -18.270 1.00 92.25 90 TYR A CA 1
ATOM 686 C C . TYR A 1 90 ? 8.145 0.821 -17.053 1.00 92.25 90 TYR A C 1
ATOM 688 O O . TYR A 1 90 ? 9.178 1.486 -17.105 1.00 92.25 90 TYR A O 1
ATOM 696 N N . LEU A 1 91 ? 7.769 0.151 -15.968 1.00 93.44 91 LEU A N 1
ATOM 697 C CA . LEU A 1 91 ? 8.555 0.044 -14.748 1.00 93.44 91 LEU A CA 1
ATOM 698 C C . LEU A 1 91 ? 8.872 -1.428 -14.488 1.00 93.44 91 LEU A C 1
ATOM 700 O O . LEU A 1 91 ? 8.017 -2.206 -14.066 1.00 93.44 91 LEU A O 1
ATOM 704 N N . LEU A 1 92 ? 10.109 -1.821 -14.762 1.00 93.12 92 LEU A N 1
ATOM 705 C CA . LEU A 1 92 ? 10.566 -3.201 -14.643 1.00 93.12 92 LEU A CA 1
ATOM 706 C C . LEU A 1 92 ? 11.296 -3.398 -13.312 1.00 93.12 92 LEU A C 1
ATOM 708 O O . LEU A 1 92 ? 12.153 -2.598 -12.955 1.00 93.12 92 LEU A O 1
ATOM 712 N N . ASN A 1 93 ? 10.955 -4.466 -12.594 1.00 90.38 93 ASN A N 1
ATOM 713 C CA . ASN A 1 93 ? 11.493 -4.879 -11.294 1.00 90.38 93 ASN A CA 1
ATOM 714 C C . ASN A 1 93 ? 11.661 -3.750 -10.248 1.00 90.38 93 ASN A C 1
ATOM 716 O O . ASN A 1 93 ? 12.746 -3.626 -9.666 1.00 90.38 93 ASN A O 1
ATOM 720 N N . PRO A 1 94 ? 10.636 -2.919 -9.974 1.00 90.31 94 PRO A N 1
ATOM 721 C CA . PRO A 1 94 ? 10.775 -1.848 -8.995 1.00 90.31 94 PRO A CA 1
ATOM 722 C C . PRO A 1 94 ? 11.062 -2.372 -7.587 1.00 90.31 94 PRO A C 1
ATOM 724 O O . PRO A 1 94 ? 10.632 -3.456 -7.182 1.00 90.31 94 PRO A O 1
ATOM 727 N N . THR A 1 95 ? 11.758 -1.547 -6.810 1.00 85.44 95 THR A N 1
ATOM 728 C CA . THR A 1 95 ? 11.826 -1.686 -5.354 1.00 85.44 95 THR A CA 1
ATOM 729 C C . THR A 1 95 ? 10.616 -1.006 -4.710 1.00 85.44 95 THR A C 1
ATOM 731 O O . THR A 1 95 ? 9.939 -0.190 -5.340 1.00 85.44 95 THR A O 1
ATOM 734 N N . ALA A 1 96 ? 10.359 -1.302 -3.432 1.00 82.94 96 ALA A N 1
ATOM 735 C CA . ALA A 1 96 ? 9.312 -0.618 -2.674 1.00 82.94 96 ALA A CA 1
ATOM 736 C C . ALA A 1 96 ? 9.547 0.901 -2.631 1.00 82.94 96 ALA A C 1
ATOM 738 O O . ALA A 1 96 ? 8.600 1.663 -2.776 1.00 82.94 96 ALA A O 1
ATOM 739 N N . SER A 1 97 ? 10.804 1.344 -2.519 1.00 81.00 97 SER A N 1
ATOM 740 C CA . SER A 1 97 ? 11.165 2.766 -2.525 1.00 81.00 97 SER A CA 1
ATOM 741 C C . SER A 1 97 ? 10.856 3.452 -3.854 1.00 81.00 97 SER A C 1
ATOM 743 O O . SER A 1 97 ? 10.455 4.611 -3.850 1.00 81.00 97 SER A O 1
ATOM 745 N N . ILE A 1 98 ? 11.001 2.746 -4.983 1.00 85.38 98 ILE A N 1
ATOM 746 C CA . ILE A 1 98 ? 10.642 3.285 -6.301 1.00 85.38 98 ILE A CA 1
ATOM 747 C C . ILE A 1 98 ? 9.134 3.417 -6.446 1.00 85.38 98 ILE A C 1
ATOM 749 O O . ILE A 1 98 ? 8.655 4.470 -6.854 1.00 85.38 98 ILE A O 1
ATOM 753 N N . LEU A 1 99 ? 8.383 2.391 -6.044 1.00 86.25 99 LEU A N 1
ATOM 754 C CA . LEU A 1 99 ? 6.925 2.463 -6.060 1.00 86.25 99 LEU A CA 1
ATOM 755 C C . LEU A 1 99 ? 6.404 3.544 -5.095 1.00 86.25 99 LEU A C 1
ATOM 757 O O . LEU A 1 99 ? 5.494 4.283 -5.439 1.00 86.25 99 LEU A O 1
ATOM 761 N N . ALA A 1 100 ? 7.033 3.704 -3.928 1.00 83.38 100 ALA A N 1
ATOM 762 C CA . ALA A 1 100 ? 6.724 4.774 -2.981 1.00 83.38 100 ALA A CA 1
ATOM 763 C C . ALA A 1 100 ? 7.030 6.168 -3.550 1.00 83.38 100 ALA A C 1
ATOM 765 O O . ALA A 1 100 ? 6.225 7.080 -3.399 1.00 83.38 100 ALA A O 1
ATOM 766 N N . GLY A 1 101 ? 8.172 6.329 -4.228 1.00 81.94 101 GLY A N 1
ATOM 767 C CA . GLY A 1 101 ? 8.557 7.590 -4.862 1.00 81.94 101 GLY A CA 1
ATOM 768 C C . GLY A 1 101 ? 7.577 8.044 -5.946 1.00 81.94 101 GLY A C 1
ATOM 769 O O . GLY A 1 101 ? 7.417 9.243 -6.142 1.00 81.94 101 GLY A O 1
ATOM 770 N N . LEU A 1 102 ? 6.865 7.117 -6.603 1.00 82.06 102 LEU A N 1
ATOM 771 C CA . LEU A 1 102 ? 5.807 7.473 -7.556 1.00 82.06 102 LEU A CA 1
ATOM 772 C C . LEU A 1 102 ? 4.684 8.250 -6.879 1.00 82.06 102 LEU A C 1
ATOM 774 O O . LEU A 1 102 ? 4.255 9.270 -7.397 1.00 82.06 102 LEU A O 1
ATOM 778 N N . PHE A 1 103 ? 4.252 7.808 -5.703 1.00 82.12 103 PHE A N 1
ATOM 779 C CA . PHE A 1 103 ? 3.171 8.455 -4.964 1.00 82.12 103 PHE A CA 1
ATOM 780 C C . PHE A 1 103 ? 3.552 9.805 -4.356 1.00 82.12 103 PHE A C 1
ATOM 782 O O . PHE A 1 103 ? 2.668 10.582 -4.007 1.00 82.12 103 PHE A O 1
ATOM 789 N N . ARG A 1 104 ? 4.854 10.067 -4.210 1.00 76.06 104 ARG A N 1
ATOM 790 C CA . ARG A 1 104 ? 5.388 11.351 -3.735 1.00 76.06 104 ARG A CA 1
ATOM 791 C C . ARG A 1 104 ? 5.709 12.310 -4.871 1.00 76.06 104 ARG A C 1
ATOM 793 O O . ARG A 1 104 ? 5.806 13.510 -4.648 1.00 76.06 104 ARG A O 1
ATOM 800 N N . SER A 1 105 ? 5.848 11.789 -6.088 1.00 71.81 105 SER A N 1
ATOM 801 C CA . SER A 1 105 ? 6.067 12.610 -7.266 1.00 71.81 105 SER A CA 1
ATOM 802 C C . SER A 1 105 ? 4.837 13.469 -7.538 1.00 71.81 105 SER A C 1
ATOM 804 O O . SER A 1 105 ? 3.742 12.956 -7.767 1.00 71.81 105 SER A O 1
ATOM 806 N N . GLU A 1 106 ? 5.040 14.784 -7.586 1.00 65.06 106 GLU A N 1
ATOM 807 C CA . GLU A 1 106 ? 4.005 15.770 -7.921 1.00 65.06 106 GLU A CA 1
ATOM 808 C C . GLU A 1 106 ? 3.313 15.453 -9.259 1.00 65.06 106 GLU A C 1
ATOM 810 O O . GLU A 1 106 ? 2.124 15.716 -9.421 1.00 65.06 106 GLU A O 1
ATOM 815 N N . HIS A 1 107 ? 4.029 14.794 -10.178 1.00 61.06 107 HIS A N 1
ATOM 816 C CA . HIS A 1 107 ? 3.541 14.409 -11.501 1.00 61.06 107 HIS A CA 1
ATOM 817 C C . HIS A 1 107 ? 2.485 13.303 -11.472 1.00 61.06 107 HIS A C 1
ATOM 819 O O . HIS A 1 107 ? 1.729 13.184 -12.424 1.00 61.06 107 HIS A O 1
ATOM 825 N N . VAL A 1 108 ? 2.415 12.490 -10.414 1.00 60.41 108 VAL A N 1
ATOM 826 C CA . VAL A 1 108 ? 1.395 11.433 -10.282 1.00 60.41 108 VAL A CA 1
ATOM 827 C C . VAL A 1 108 ? 0.128 11.975 -9.597 1.00 60.41 108 VAL A C 1
ATOM 829 O O . VAL A 1 108 ? -0.882 11.279 -9.512 1.00 60.41 108 VAL A O 1
ATOM 832 N N . SER A 1 109 ? 0.139 13.237 -9.149 1.00 52.00 109 SER A N 1
ATOM 833 C CA . SER A 1 109 ? -1.005 13.880 -8.500 1.00 52.00 109 SER A CA 1
ATOM 834 C C . SER A 1 109 ? -1.820 14.744 -9.476 1.00 52.00 109 SER A C 1
ATOM 836 O O . SER A 1 109 ? -1.293 15.640 -10.123 1.00 52.00 109 SER A O 1
ATOM 838 N N . ALA A 1 110 ? -3.122 14.442 -9.546 1.00 51.47 110 ALA A N 1
ATOM 839 C CA . ALA A 1 110 ? -4.247 15.172 -10.155 1.00 51.47 110 ALA A CA 1
ATOM 840 C C . ALA A 1 110 ? -4.224 15.543 -11.656 1.00 51.47 110 ALA A C 1
ATOM 842 O O . ALA A 1 110 ? -5.305 15.572 -12.236 1.00 51.47 110 ALA A O 1
ATOM 843 N N . ASP A 1 111 ? -3.069 15.744 -12.294 1.00 55.47 111 ASP A N 1
ATOM 844 C CA . ASP A 1 111 ? -2.970 16.244 -13.678 1.00 55.47 111 ASP A CA 1
ATOM 845 C C . ASP A 1 111 ? -2.091 15.346 -14.573 1.00 55.47 111 ASP A C 1
ATOM 847 O O . ASP A 1 111 ? -1.317 15.820 -15.410 1.00 55.47 111 ASP A O 1
ATOM 851 N N . LEU A 1 112 ? -2.189 14.021 -14.407 1.00 62.06 112 LEU A N 1
ATOM 852 C CA . LEU A 1 112 ? -1.578 13.100 -15.365 1.00 62.06 112 LEU A CA 1
ATOM 853 C C . LEU A 1 112 ? -2.265 13.259 -16.734 1.00 62.06 112 LEU A C 1
ATOM 855 O O . LEU A 1 112 ? -3.494 13.318 -16.788 1.00 62.06 112 LEU A O 1
ATOM 859 N N . PRO A 1 113 ? -1.511 13.314 -17.849 1.00 64.50 113 PRO A N 1
ATOM 860 C CA . PRO A 1 113 ? -2.104 13.381 -19.181 1.00 64.50 113 PRO A CA 1
ATOM 861 C C . PRO A 1 113 ? -3.085 12.226 -19.409 1.00 64.50 113 PRO A C 1
ATOM 863 O O . PRO A 1 113 ? -2.789 11.102 -19.013 1.00 64.50 113 PRO A O 1
ATOM 866 N N . ASP A 1 114 ? -4.176 12.456 -20.147 1.00 63.84 114 ASP A N 1
ATOM 867 C CA . ASP A 1 114 ? -5.211 11.442 -20.454 1.00 63.84 114 ASP A CA 1
ATOM 868 C C . ASP A 1 114 ? -4.668 10.126 -21.062 1.00 63.84 114 ASP A C 1
ATOM 870 O O . ASP A 1 114 ? -5.369 9.121 -21.123 1.00 63.84 114 ASP A O 1
ATOM 874 N N . GLN A 1 115 ? -3.431 10.129 -21.568 1.00 66.44 115 GLN A N 1
ATOM 875 C CA . GLN A 1 115 ? -2.765 8.982 -22.198 1.00 66.44 115 GLN A CA 1
ATOM 876 C C . GLN A 1 115 ? -1.678 8.348 -21.320 1.00 66.44 115 GLN A C 1
ATOM 878 O O . GLN A 1 115 ? -0.951 7.464 -21.781 1.00 66.44 115 GLN A O 1
ATOM 883 N N . PHE A 1 116 ? -1.513 8.819 -20.087 1.00 79.00 116 PHE A N 1
ATOM 884 C CA . PHE A 1 116 ? -0.550 8.251 -19.165 1.00 79.00 116 PHE A CA 1
ATOM 885 C C . PHE A 1 116 ? -1.056 6.908 -18.645 1.00 79.00 116 PHE A C 1
ATOM 887 O O . PHE A 1 116 ? -2.093 6.827 -17.995 1.00 79.00 116 PHE A O 1
ATOM 894 N N . HIS A 1 117 ? -0.285 5.853 -18.893 1.00 87.31 117 HIS A N 1
ATOM 895 C CA . HIS A 1 117 ? -0.531 4.552 -18.291 1.00 87.31 117 HIS A CA 1
ATOM 896 C C . HIS A 1 117 ? 0.799 3.889 -17.925 1.00 87.31 117 HIS A C 1
ATOM 898 O O . HIS A 1 117 ? 1.642 3.602 -18.785 1.00 87.31 117 HIS A O 1
ATOM 904 N N . MET A 1 118 ? 0.962 3.566 -16.644 1.00 90.81 118 MET A N 1
ATOM 905 C CA . MET A 1 118 ? 2.133 2.885 -16.111 1.00 90.81 118 MET A CA 1
ATOM 906 C C . MET A 1 118 ? 1.972 1.363 -16.137 1.00 90.81 118 MET A C 1
ATOM 908 O O . MET A 1 118 ? 1.013 0.785 -15.636 1.00 90.81 118 MET A O 1
ATOM 912 N N . ARG A 1 119 ? 2.951 0.673 -16.708 1.00 95.00 119 ARG A N 1
ATOM 913 C CA . ARG A 1 119 ? 2.998 -0.782 -16.839 1.00 95.00 119 ARG A CA 1
ATOM 914 C C . ARG A 1 119 ? 4.120 -1.326 -15.989 1.00 95.00 119 ARG A C 1
ATOM 916 O O . ARG A 1 119 ? 5.292 -1.224 -16.346 1.00 95.00 119 ARG A O 1
ATOM 923 N N . VAL A 1 120 ? 3.763 -1.905 -14.855 1.00 96.06 120 VAL A N 1
ATOM 924 C CA . VAL A 1 120 ? 4.736 -2.445 -13.915 1.00 96.06 120 VAL A CA 1
ATOM 925 C C . VAL A 1 120 ? 4.881 -3.941 -14.145 1.00 96.06 120 VAL A C 1
ATOM 927 O O . VAL A 1 120 ? 3.891 -4.674 -14.132 1.00 96.06 120 VAL A O 1
ATOM 930 N N . VAL A 1 121 ? 6.118 -4.403 -14.318 1.00 96.25 121 VAL A N 1
ATOM 931 C CA . VAL A 1 121 ? 6.431 -5.831 -14.424 1.00 96.25 121 VAL A CA 1
ATOM 932 C C . VAL A 1 121 ? 7.455 -6.212 -13.372 1.00 96.25 121 VAL A C 1
ATOM 934 O O . VAL A 1 121 ? 8.502 -5.580 -13.266 1.00 96.25 121 VAL A O 1
ATOM 937 N N . ALA A 1 122 ? 7.196 -7.272 -12.615 1.00 95.00 122 ALA A N 1
ATOM 938 C CA . ALA A 1 122 ? 8.191 -7.882 -11.735 1.00 95.00 122 ALA A CA 1
ATOM 939 C C . ALA A 1 122 ? 7.915 -9.378 -11.560 1.00 95.00 122 ALA A C 1
ATOM 941 O O . ALA A 1 122 ? 6.992 -9.919 -12.160 1.00 95.00 122 ALA A O 1
ATOM 942 N N . THR A 1 123 ? 8.700 -10.075 -10.740 1.00 94.38 123 THR A N 1
ATOM 943 C CA . THR A 1 123 ? 8.302 -11.423 -10.316 1.00 94.38 123 THR A CA 1
ATOM 944 C C . THR A 1 123 ? 7.106 -11.349 -9.372 1.00 94.38 123 THR A C 1
ATOM 946 O O . THR A 1 123 ? 6.939 -10.366 -8.648 1.00 94.38 123 THR A O 1
ATOM 949 N N . GLU A 1 124 ? 6.288 -12.402 -9.321 1.00 95.06 124 GLU A N 1
ATOM 950 C CA . GLU A 1 124 ? 5.140 -12.455 -8.403 1.00 95.06 124 GLU A CA 1
ATOM 951 C C . GLU A 1 124 ? 5.577 -12.251 -6.939 1.00 95.06 124 GLU A C 1
ATOM 953 O O . GLU A 1 124 ? 4.945 -11.515 -6.181 1.00 95.06 124 GLU A O 1
ATOM 958 N N . SER A 1 125 ? 6.707 -12.852 -6.551 1.00 93.56 125 SER A N 1
ATOM 959 C CA . SER A 1 125 ? 7.307 -12.668 -5.227 1.00 93.56 125 SER A CA 1
ATOM 960 C C . SER A 1 125 ? 7.687 -11.213 -4.958 1.00 93.56 125 SER A C 1
ATOM 962 O O . SER A 1 125 ? 7.398 -10.703 -3.878 1.00 93.56 125 SER A O 1
ATOM 964 N N . ARG A 1 126 ? 8.281 -10.521 -5.940 1.00 92.69 126 ARG A N 1
ATOM 965 C CA . ARG A 1 126 ? 8.639 -9.107 -5.817 1.00 92.69 126 ARG A CA 1
ATOM 966 C C . ARG A 1 126 ? 7.393 -8.245 -5.664 1.00 92.69 126 ARG A C 1
ATOM 968 O O . ARG A 1 126 ? 7.380 -7.421 -4.756 1.00 92.69 126 ARG A O 1
ATOM 975 N N . LEU A 1 127 ? 6.369 -8.444 -6.500 1.00 95.75 127 LEU A N 1
ATOM 976 C CA . LEU A 1 127 ? 5.116 -7.687 -6.413 1.00 95.75 127 LEU A CA 1
ATOM 977 C C . LEU A 1 127 ? 4.471 -7.859 -5.036 1.00 95.75 127 LEU A C 1
ATOM 979 O O . LEU A 1 127 ? 4.210 -6.866 -4.368 1.00 95.75 127 LEU A O 1
ATOM 983 N N . LYS A 1 128 ? 4.341 -9.103 -4.553 1.00 94.25 128 LYS A N 1
ATOM 984 C CA . LYS A 1 128 ? 3.838 -9.399 -3.201 1.00 94.25 128 LYS A CA 1
ATOM 985 C C . LYS A 1 128 ? 4.610 -8.662 -2.106 1.00 94.25 128 LYS A C 1
ATOM 987 O O . LYS A 1 128 ? 3.996 -8.180 -1.166 1.00 94.25 128 LYS A O 1
ATOM 992 N N . THR A 1 129 ? 5.936 -8.579 -2.213 1.00 92.06 129 THR A N 1
ATOM 993 C CA . THR A 1 129 ? 6.771 -7.891 -1.219 1.00 92.06 129 THR A CA 1
ATOM 994 C C . THR A 1 129 ? 6.624 -6.373 -1.277 1.00 92.06 129 THR A C 1
ATOM 996 O O . THR A 1 129 ? 6.461 -5.746 -0.235 1.00 92.06 129 THR A O 1
ATOM 999 N N . ILE A 1 130 ? 6.689 -5.760 -2.463 1.00 91.94 130 ILE A N 1
ATOM 1000 C CA . ILE A 1 130 ? 6.620 -4.292 -2.572 1.00 91.94 130 ILE A CA 1
ATOM 1001 C C . ILE A 1 130 ? 5.221 -3.758 -2.261 1.00 91.94 130 ILE A C 1
ATOM 1003 O O . ILE A 1 130 ? 5.106 -2.624 -1.814 1.00 91.94 130 ILE A O 1
ATOM 1007 N N . THR A 1 131 ? 4.180 -4.575 -2.449 1.00 92.75 131 THR A N 1
ATOM 1008 C CA . THR A 1 131 ? 2.798 -4.254 -2.075 1.00 92.75 131 THR A CA 1
ATOM 1009 C C . THR A 1 131 ? 2.368 -4.919 -0.761 1.00 92.75 131 THR A C 1
ATOM 1011 O O . THR A 1 131 ? 1.172 -5.074 -0.535 1.00 92.75 131 THR A O 1
ATOM 1014 N N . ASP A 1 132 ? 3.298 -5.359 0.095 1.00 89.94 132 ASP A N 1
ATOM 1015 C CA . ASP A 1 132 ? 2.968 -5.781 1.470 1.00 89.94 132 ASP A CA 1
ATOM 1016 C C . ASP A 1 132 ? 2.552 -4.583 2.347 1.00 89.94 132 ASP A C 1
ATOM 1018 O O . ASP A 1 132 ? 1.550 -4.693 3.058 1.00 89.94 132 ASP A O 1
ATOM 1022 N N . PRO A 1 133 ? 3.233 -3.414 2.289 1.00 87.75 133 PRO A N 1
ATOM 1023 C CA . PRO A 1 133 ? 2.803 -2.235 3.033 1.00 87.75 133 PRO A CA 1
ATOM 1024 C C . PRO A 1 133 ? 1.419 -1.754 2.588 1.00 87.75 133 PRO A C 1
ATOM 1026 O O . PRO A 1 133 ? 1.187 -1.519 1.398 1.00 87.75 133 PRO A O 1
ATOM 1029 N N . PHE A 1 134 ? 0.520 -1.536 3.553 1.00 89.31 134 PHE A N 1
ATOM 1030 C CA . PHE A 1 134 ? -0.872 -1.161 3.288 1.00 89.31 134 PHE A CA 1
ATOM 1031 C C . PHE A 1 134 ? -0.989 0.088 2.409 1.00 89.31 134 PHE A C 1
ATOM 1033 O O . PHE A 1 134 ? -1.791 0.105 1.476 1.00 89.31 134 PHE A O 1
ATOM 1040 N N . LEU A 1 135 ? -0.178 1.117 2.677 1.00 88.94 135 LEU A N 1
ATOM 1041 C CA . LEU A 1 135 ? -0.215 2.369 1.921 1.00 88.94 135 LEU A CA 1
ATOM 1042 C C . LEU A 1 135 ? 0.181 2.186 0.461 1.00 88.94 135 LEU A C 1
ATOM 1044 O O . LEU A 1 135 ? -0.549 2.617 -0.428 1.00 88.94 135 LEU A O 1
ATOM 1048 N N . ILE A 1 136 ? 1.296 1.497 0.216 1.00 90.44 136 ILE A N 1
ATOM 1049 C CA . ILE A 1 136 ? 1.762 1.207 -1.140 1.00 90.44 136 ILE A CA 1
ATOM 1050 C C . ILE A 1 136 ? 0.712 0.390 -1.890 1.00 90.44 136 ILE A C 1
ATOM 1052 O O . ILE A 1 136 ? 0.361 0.731 -3.016 1.00 90.44 136 ILE A O 1
ATOM 1056 N N . ALA A 1 137 ? 0.160 -0.648 -1.260 1.00 92.94 137 ALA A N 1
ATOM 1057 C CA . ALA A 1 137 ? -0.862 -1.486 -1.872 1.00 92.94 137 ALA A CA 1
ATOM 1058 C C . ALA A 1 137 ? -2.147 -0.710 -2.197 1.00 92.94 137 ALA A C 1
ATOM 1060 O O . ALA A 1 137 ? -2.649 -0.810 -3.312 1.00 92.94 137 ALA A O 1
ATOM 1061 N N . SER A 1 138 ? -2.659 0.085 -1.255 1.00 93.81 138 SER A N 1
ATOM 1062 C CA . SER A 1 138 ? -3.933 0.802 -1.415 1.00 93.81 138 SER A CA 1
ATOM 1063 C C . SER A 1 138 ? -3.837 1.934 -2.440 1.00 93.81 138 SER A C 1
ATOM 1065 O O . SER A 1 138 ? -4.758 2.129 -3.226 1.00 93.81 138 SER A O 1
ATOM 1067 N N . MET A 1 139 ? -2.709 2.650 -2.488 1.00 91.94 139 MET A N 1
ATOM 1068 C CA . MET A 1 139 ? -2.486 3.692 -3.498 1.00 91.94 139 MET A CA 1
ATOM 1069 C C . MET A 1 139 ? -2.197 3.102 -4.879 1.00 91.94 139 MET A C 1
ATOM 1071 O O . MET A 1 139 ? -2.646 3.636 -5.888 1.00 91.94 139 MET A O 1
ATOM 1075 N N . THR A 1 140 ? -1.515 1.953 -4.944 1.00 93.94 140 THR A N 1
ATOM 1076 C CA . THR A 1 140 ? -1.402 1.205 -6.206 1.00 93.94 140 THR A CA 1
ATOM 1077 C C . THR A 1 140 ? -2.786 0.757 -6.683 1.00 93.94 140 THR A C 1
ATOM 1079 O O . THR A 1 140 ? -3.073 0.835 -7.872 1.00 93.94 140 THR A O 1
ATOM 1082 N N . ALA A 1 141 ? -3.659 0.324 -5.768 1.00 95.50 141 ALA A N 1
ATOM 1083 C CA . ALA A 1 141 ? -5.025 -0.066 -6.096 1.00 95.50 141 ALA A CA 1
ATOM 1084 C C . ALA A 1 141 ? -5.876 1.112 -6.612 1.00 95.50 141 ALA A C 1
ATOM 1086 O O . ALA A 1 141 ? -6.645 0.896 -7.542 1.00 95.50 141 ALA A O 1
ATOM 1087 N N . ASP A 1 142 ? -5.695 2.341 -6.105 1.00 93.44 142 ASP A N 1
ATOM 1088 C CA . ASP A 1 142 ? -6.327 3.541 -6.689 1.00 93.44 142 ASP A CA 1
ATOM 1089 C C . ASP A 1 142 ? -5.891 3.761 -8.146 1.00 93.44 142 ASP A C 1
ATOM 1091 O O . ASP A 1 142 ? -6.726 4.002 -9.019 1.00 93.44 142 ASP A O 1
ATOM 1095 N N . LEU A 1 143 ? -4.589 3.646 -8.436 1.00 91.88 143 LEU A N 1
ATOM 1096 C CA . LEU A 1 143 ? -4.078 3.802 -9.804 1.00 91.88 143 LEU A CA 1
ATOM 1097 C C . LEU A 1 143 ? -4.564 2.686 -10.741 1.00 91.88 143 LEU A C 1
ATOM 1099 O O . LEU A 1 143 ? -4.774 2.932 -11.924 1.00 91.88 143 LEU A O 1
ATOM 1103 N N . ILE A 1 144 ? -4.774 1.472 -10.227 1.00 94.12 144 ILE A N 1
ATOM 1104 C CA . ILE A 1 144 ? -5.383 0.376 -10.995 1.00 94.12 144 ILE A CA 1
ATOM 1105 C C . ILE A 1 144 ? -6.867 0.659 -11.264 1.00 94.12 144 ILE A C 1
ATOM 1107 O O . ILE A 1 144 ? -7.331 0.462 -12.382 1.00 94.12 144 ILE A O 1
ATOM 1111 N N . GLU A 1 145 ? -7.623 1.121 -10.263 1.00 93.25 145 GLU A N 1
ATOM 1112 C CA . GLU A 1 145 ? -9.060 1.408 -10.411 1.00 93.25 145 GLU A CA 1
ATOM 1113 C C . GLU A 1 145 ? -9.326 2.573 -11.376 1.00 93.25 145 GLU A C 1
ATOM 1115 O O . GLU A 1 145 ? -10.335 2.578 -12.080 1.00 93.25 145 GLU A O 1
ATOM 1120 N N . THR A 1 146 ? -8.396 3.526 -11.447 1.00 89.81 146 THR A N 1
ATOM 1121 C CA . THR A 1 146 ? -8.434 4.669 -12.373 1.00 89.81 146 THR A CA 1
ATOM 1122 C C . THR A 1 146 ? -7.804 4.385 -13.741 1.00 89.81 146 THR A C 1
ATOM 1124 O O . THR A 1 146 ? -7.717 5.298 -14.555 1.00 89.81 146 THR A O 1
ATOM 1127 N N . ASP A 1 147 ? -7.401 3.137 -14.017 1.00 90.31 147 ASP A N 1
ATOM 1128 C CA . ASP A 1 147 ? -6.759 2.708 -15.274 1.00 90.31 147 ASP A CA 1
ATOM 1129 C C . ASP A 1 147 ? -5.459 3.474 -15.604 1.00 90.31 147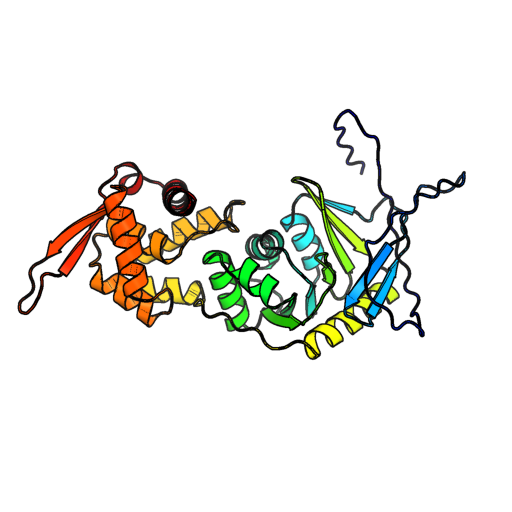 ASP A C 1
ATOM 1131 O O . ASP A 1 147 ? -5.074 3.630 -16.758 1.00 90.31 147 ASP A O 1
ATOM 1135 N N . LEU A 1 148 ? -4.752 3.956 -14.579 1.00 89.06 148 LEU A N 1
ATOM 1136 C CA . LEU A 1 148 ? -3.459 4.637 -14.716 1.00 89.06 148 LEU A CA 1
ATOM 1137 C C . LEU A 1 148 ? -2.274 3.690 -14.512 1.00 89.06 148 LEU A C 1
ATOM 1139 O O . LEU A 1 148 ? -1.138 4.035 -14.849 1.00 89.06 148 LEU A O 1
ATOM 1143 N N . LEU A 1 149 ? -2.501 2.505 -13.937 1.00 92.88 149 LEU A N 1
ATOM 1144 C CA . LEU A 1 149 ? -1.453 1.537 -13.638 1.00 92.88 149 LEU A CA 1
ATOM 1145 C C . LEU A 1 149 ? -1.939 0.099 -13.825 1.00 92.88 149 LEU A C 1
ATOM 1147 O O . LEU A 1 149 ? -2.975 -0.294 -13.305 1.00 92.88 149 LEU A O 1
ATOM 1151 N N . THR A 1 150 ? -1.129 -0.732 -14.484 1.00 96.25 150 THR A N 1
ATOM 1152 C CA . THR A 1 150 ? -1.339 -2.186 -14.549 1.00 96.25 150 THR A CA 1
ATOM 1153 C C . THR A 1 150 ? -0.117 -2.937 -14.024 1.00 96.25 150 THR A C 1
ATOM 1155 O O . THR A 1 150 ? 1.017 -2.629 -14.398 1.00 96.25 150 THR A O 1
ATOM 1158 N N . LEU A 1 151 ? -0.354 -3.968 -13.206 1.00 97.62 151 LEU A N 1
ATOM 1159 C CA . LEU A 1 151 ? 0.667 -4.885 -12.698 1.00 97.62 151 LEU A CA 1
ATOM 1160 C C . LEU A 1 151 ? 0.657 -6.208 -13.473 1.00 97.62 151 LEU A C 1
ATOM 1162 O O . LEU A 1 151 ? -0.396 -6.830 -13.647 1.00 97.62 151 LEU A O 1
ATOM 1166 N N . ARG A 1 152 ? 1.838 -6.686 -13.871 1.00 97.69 152 ARG A N 1
ATOM 1167 C CA . ARG A 1 152 ? 2.019 -8.037 -14.411 1.00 97.69 152 ARG A CA 1
ATOM 1168 C C . ARG A 1 152 ? 3.203 -8.768 -13.792 1.00 97.69 152 ARG A C 1
ATOM 1170 O O . ARG A 1 152 ? 4.235 -8.165 -13.497 1.00 97.69 152 ARG A O 1
ATOM 1177 N N . SER A 1 153 ? 3.052 -10.076 -13.611 1.00 96.75 153 SER A N 1
ATOM 1178 C CA . SER A 1 153 ? 4.091 -10.956 -13.087 1.00 96.75 153 SER A CA 1
ATOM 1179 C C . SER A 1 153 ? 4.742 -11.811 -14.170 1.00 96.75 153 SER A C 1
ATOM 1181 O O . SER A 1 153 ? 4.075 -12.303 -15.075 1.00 96.75 153 SER A O 1
ATOM 1183 N N . VAL A 1 154 ? 6.052 -12.022 -14.050 1.00 93.81 154 VAL A N 1
ATOM 1184 C CA . VAL A 1 154 ? 6.842 -12.932 -14.897 1.00 93.81 154 VAL A CA 1
ATOM 1185 C C . VAL A 1 154 ? 7.703 -13.860 -14.038 1.00 93.81 154 VAL A C 1
ATOM 1187 O O . VAL A 1 154 ? 8.047 -13.517 -12.907 1.00 93.81 154 VAL A O 1
ATOM 1190 N N . ASP A 1 155 ? 8.112 -15.011 -14.575 1.00 88.44 155 ASP A N 1
ATOM 1191 C CA . ASP A 1 155 ? 8.939 -15.988 -13.843 1.00 88.44 155 ASP A CA 1
ATOM 1192 C C . ASP A 1 155 ? 10.320 -15.446 -13.458 1.00 88.44 155 ASP A C 1
ATOM 1194 O O . ASP A 1 155 ? 10.881 -15.770 -12.409 1.00 88.44 155 ASP A O 1
ATOM 1198 N N . SER A 1 156 ? 10.901 -14.627 -14.333 1.00 80.00 156 SER A N 1
ATOM 1199 C CA . SER A 1 156 ? 12.228 -14.052 -14.143 1.00 80.00 156 SER A CA 1
ATOM 1200 C C . SER A 1 156 ? 12.333 -12.720 -14.858 1.00 80.00 156 SER A C 1
ATOM 1202 O O . SER A 1 156 ? 11.856 -12.588 -15.986 1.00 80.00 156 SER A O 1
ATOM 1204 N N . LEU A 1 157 ? 13.014 -11.773 -14.224 1.00 75.81 157 LEU A N 1
ATOM 1205 C CA . LEU A 1 157 ? 13.264 -10.447 -14.765 1.00 75.81 157 LEU A CA 1
ATOM 1206 C C . LEU A 1 157 ? 14.685 -9.995 -14.395 1.00 75.81 157 LEU A C 1
ATOM 1208 O O . LEU A 1 157 ? 15.290 -10.559 -13.474 1.00 75.81 157 LEU A O 1
ATOM 1212 N N . ALA A 1 158 ? 15.201 -8.972 -15.080 1.00 64.56 158 ALA A N 1
ATOM 1213 C CA . ALA A 1 158 ? 16.414 -8.248 -14.695 1.00 64.56 158 ALA A CA 1
ATOM 1214 C C . ALA A 1 158 ? 16.447 -7.977 -13.185 1.00 64.56 158 ALA A C 1
ATOM 1216 O O . ALA A 1 158 ? 15.433 -7.601 -12.606 1.00 64.56 158 ALA A O 1
ATOM 1217 N N . GLN A 1 159 ? 17.608 -8.086 -12.534 1.00 70.31 159 GLN A N 1
ATOM 1218 C CA . GLN A 1 159 ? 17.707 -7.835 -11.086 1.00 70.31 159 GLN A CA 1
ATOM 1219 C C . GLN A 1 159 ? 17.544 -6.356 -10.695 1.00 70.31 159 GLN A C 1
ATOM 1221 O O . GLN A 1 159 ? 17.281 -6.062 -9.530 1.00 70.31 159 GLN A O 1
ATOM 1226 N N . ARG A 1 160 ? 17.704 -5.433 -11.648 1.00 75.06 160 ARG A N 1
ATOM 1227 C CA . ARG A 1 160 ? 17.679 -3.983 -11.420 1.00 75.06 160 ARG A CA 1
ATOM 1228 C C . ARG A 1 160 ? 16.334 -3.388 -11.801 1.00 75.06 160 ARG A C 1
ATOM 1230 O O . ARG A 1 160 ? 15.664 -3.908 -12.690 1.00 75.06 160 ARG A O 1
ATOM 1237 N N . ALA A 1 161 ? 15.998 -2.277 -11.156 1.00 85.62 161 ALA A N 1
ATOM 1238 C CA . ALA A 1 161 ? 14.831 -1.503 -11.525 1.00 85.62 161 ALA A CA 1
ATOM 1239 C C . ALA A 1 161 ? 15.126 -0.646 -12.762 1.00 85.62 161 ALA A C 1
ATOM 1241 O O . ALA A 1 161 ? 16.173 0.000 -12.843 1.00 85.62 161 ALA A O 1
ATOM 1242 N N . ILE A 1 162 ? 14.211 -0.652 -13.725 1.00 87.25 162 ILE A N 1
ATOM 1243 C CA . ILE A 1 162 ? 14.364 0.056 -14.998 1.00 87.25 162 ILE A CA 1
ATOM 1244 C C . ILE A 1 162 ? 13.077 0.822 -15.274 1.00 87.25 162 ILE A C 1
ATOM 1246 O O . ILE A 1 162 ? 11.991 0.250 -15.189 1.00 87.25 162 ILE A O 1
ATOM 1250 N N . ILE A 1 163 ? 13.204 2.096 -15.626 1.00 89.06 163 ILE A N 1
ATOM 1251 C CA . ILE A 1 163 ? 12.107 2.938 -16.097 1.00 89.06 163 ILE A CA 1
ATOM 1252 C C . ILE A 1 163 ? 12.311 3.161 -17.591 1.00 89.06 163 ILE A C 1
ATOM 1254 O O . ILE A 1 163 ? 13.401 3.535 -18.022 1.00 89.06 163 ILE A O 1
ATOM 1258 N N . ILE A 1 164 ? 11.277 2.915 -18.384 1.00 89.44 164 ILE A N 1
ATOM 1259 C CA . ILE A 1 164 ? 11.303 3.105 -19.833 1.00 89.44 164 ILE A CA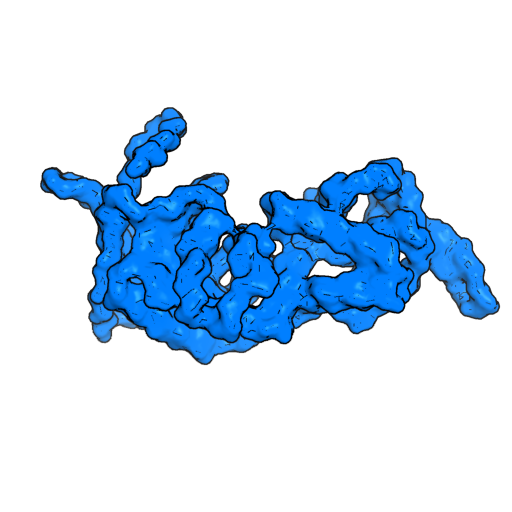 1
ATOM 1260 C C . ILE A 1 164 ? 10.122 3.987 -20.197 1.00 89.44 164 ILE A C 1
ATOM 1262 O O . ILE A 1 164 ? 8.976 3.656 -19.901 1.00 89.44 164 ILE A O 1
ATOM 1266 N N . THR A 1 165 ? 10.417 5.108 -20.830 1.00 89.00 165 THR A N 1
ATOM 1267 C CA . THR A 1 165 ? 9.442 6.052 -21.371 1.00 89.00 165 THR A CA 1
ATOM 1268 C C . THR A 1 165 ? 9.611 6.105 -22.890 1.00 89.00 165 THR A C 1
ATOM 1270 O O . THR A 1 165 ? 10.556 5.511 -23.424 1.00 89.00 165 THR A O 1
ATOM 1273 N N . PRO A 1 166 ? 8.756 6.834 -23.626 1.00 86.38 166 PRO A N 1
ATOM 1274 C CA . PRO A 1 166 ? 8.916 6.975 -25.072 1.00 86.38 166 PRO A CA 1
ATOM 1275 C C . PRO A 1 166 ? 10.263 7.583 -25.504 1.00 86.38 166 PRO A C 1
ATOM 1277 O O . PRO A 1 166 ? 10.670 7.404 -26.649 1.00 86.38 166 PRO A O 1
ATOM 1280 N N . VAL A 1 167 ? 10.951 8.302 -24.608 1.00 84.75 167 VAL A N 1
ATOM 1281 C CA . VAL A 1 167 ? 12.172 9.071 -24.919 1.00 84.75 167 VAL A CA 1
ATOM 1282 C C . VAL A 1 167 ? 13.361 8.774 -23.997 1.00 84.75 167 VAL A C 1
ATOM 1284 O O . VAL A 1 167 ? 14.482 9.180 -24.306 1.00 84.75 167 VAL A O 1
ATOM 1287 N N . HIS A 1 168 ? 13.153 8.048 -22.895 1.00 84.06 168 HIS A N 1
ATOM 1288 C CA . HIS A 1 168 ? 14.194 7.741 -21.916 1.00 84.06 168 HIS A CA 1
ATOM 1289 C C . HIS A 1 168 ? 14.202 6.261 -21.532 1.00 84.06 168 HIS A C 1
ATOM 1291 O O . HIS A 1 168 ? 13.164 5.669 -21.245 1.00 84.06 168 HIS A O 1
ATOM 1297 N N . LEU A 1 169 ? 15.399 5.684 -21.448 1.00 84.75 169 LEU A N 1
ATOM 1298 C CA . LEU A 1 169 ? 15.676 4.437 -20.741 1.00 84.75 169 LEU A CA 1
ATOM 1299 C C . LEU A 1 169 ? 16.509 4.783 -19.510 1.00 84.75 169 LEU A C 1
ATOM 1301 O O . LEU A 1 169 ? 17.603 5.321 -19.638 1.00 84.75 169 LEU A O 1
ATOM 1305 N N . ILE A 1 170 ? 16.009 4.467 -18.322 1.00 84.44 170 ILE A N 1
ATOM 1306 C CA . ILE A 1 170 ? 16.657 4.813 -17.060 1.00 84.44 170 ILE A CA 1
ATOM 1307 C C . ILE A 1 170 ? 16.860 3.542 -16.243 1.00 84.44 170 ILE A C 1
ATOM 1309 O O . ILE A 1 170 ? 15.902 2.914 -15.799 1.00 84.44 170 ILE A O 1
ATOM 1313 N N . SER A 1 171 ? 18.116 3.174 -16.003 1.00 82.81 171 SER A N 1
ATOM 1314 C CA . SER A 1 171 ? 18.463 2.142 -15.026 1.00 82.81 171 SER A CA 1
ATOM 1315 C C . SER A 1 171 ? 18.622 2.793 -13.657 1.00 82.81 171 SER A C 1
ATOM 1317 O O . SER A 1 171 ? 19.502 3.632 -13.468 1.00 82.81 171 SER A O 1
ATOM 1319 N N . VAL A 1 172 ? 17.810 2.374 -12.689 1.00 79.06 172 VAL A N 1
ATOM 1320 C CA . VAL A 1 172 ? 17.879 2.873 -11.314 1.00 79.06 172 VAL A CA 1
ATOM 1321 C C . VAL A 1 172 ? 18.856 2.011 -10.522 1.00 79.06 172 VAL A C 1
ATOM 1323 O O . VAL A 1 172 ? 18.699 0.792 -10.416 1.00 79.06 172 VAL A O 1
ATOM 1326 N N . VAL A 1 173 ? 19.884 2.648 -9.971 1.00 73.38 173 VAL A N 1
ATOM 1327 C CA . VAL A 1 173 ? 20.935 2.005 -9.180 1.00 73.38 173 VAL A CA 1
ATOM 1328 C C . VAL A 1 173 ? 20.923 2.609 -7.787 1.00 73.38 173 VAL A C 1
ATOM 1330 O O . VAL A 1 173 ? 21.002 3.823 -7.635 1.00 73.38 173 VAL A O 1
ATOM 1333 N N . GLN A 1 174 ? 20.837 1.759 -6.769 1.00 67.00 174 GLN A N 1
ATOM 1334 C CA . GLN A 1 174 ? 20.990 2.177 -5.382 1.00 67.00 174 GLN A CA 1
ATOM 1335 C C . GLN A 1 174 ? 22.414 1.865 -4.915 1.00 67.00 174 GLN A C 1
ATOM 1337 O O . GLN A 1 174 ? 22.881 0.736 -5.081 1.00 67.00 174 GLN A O 1
ATOM 1342 N N . ILE A 1 175 ? 23.087 2.866 -4.348 1.00 62.84 175 ILE A N 1
ATOM 1343 C CA . ILE A 1 175 ? 24.405 2.757 -3.716 1.00 62.8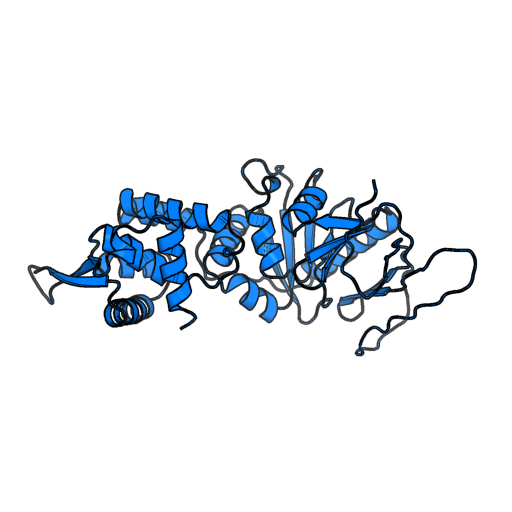4 175 ILE A CA 1
ATOM 1344 C C . ILE A 1 175 ? 24.261 3.346 -2.313 1.00 62.84 175 ILE A C 1
ATOM 1346 O O . ILE A 1 175 ? 24.029 4.544 -2.169 1.00 62.84 175 ILE A O 1
ATOM 1350 N N . ASP A 1 176 ? 24.358 2.499 -1.290 1.00 63.38 176 ASP A N 1
ATOM 1351 C CA . ASP A 1 176 ? 24.065 2.852 0.103 1.00 63.38 176 ASP A CA 1
ATOM 1352 C C . ASP A 1 176 ? 22.682 3.529 0.247 1.00 63.38 176 ASP A C 1
ATOM 1354 O O . ASP A 1 176 ? 21.652 2.938 -0.103 1.00 63.38 176 ASP A O 1
ATOM 1358 N N . GLU A 1 177 ? 22.648 4.765 0.749 1.00 60.06 177 GLU A N 1
ATOM 1359 C CA . GLU A 1 177 ? 21.435 5.583 0.896 1.00 60.06 177 GLU A CA 1
ATOM 1360 C C . GLU A 1 177 ? 21.110 6.419 -0.352 1.00 60.06 177 GLU A C 1
ATOM 1362 O O . GLU A 1 177 ? 20.068 7.069 -0.411 1.00 60.06 177 GLU A O 1
ATOM 1367 N N . GLN A 1 178 ? 21.980 6.414 -1.364 1.00 60.56 178 GLN A N 1
ATOM 1368 C CA . GLN A 1 178 ? 21.816 7.218 -2.570 1.00 60.56 178 GLN A CA 1
ATOM 1369 C C . GLN A 1 178 ? 21.192 6.413 -3.705 1.00 60.56 178 GLN A C 1
ATOM 1371 O O . GLN A 1 178 ? 21.488 5.232 -3.910 1.00 60.56 178 GLN A O 1
ATOM 1376 N N . VAL A 1 179 ? 20.354 7.085 -4.492 1.00 71.25 179 VAL A N 1
ATOM 1377 C CA . VAL A 1 179 ? 19.769 6.519 -5.705 1.00 71.25 179 VAL A CA 1
ATOM 1378 C C . VAL A 1 179 ? 20.257 7.313 -6.906 1.00 71.25 179 VAL A C 1
ATOM 1380 O O . VAL A 1 179 ? 20.263 8.539 -6.917 1.00 71.25 179 VAL A O 1
ATOM 1383 N N . ILE A 1 180 ? 20.702 6.594 -7.927 1.00 71.88 180 ILE A N 1
ATOM 1384 C CA . ILE A 1 180 ? 21.248 7.163 -9.150 1.00 71.88 180 ILE A CA 1
ATOM 1385 C C . ILE A 1 180 ? 20.463 6.613 -10.336 1.00 71.88 180 ILE A C 1
ATOM 1387 O O . ILE A 1 180 ? 20.325 5.399 -10.497 1.00 71.88 180 ILE A O 1
ATOM 1391 N N . GLY A 1 181 ? 19.970 7.510 -11.185 1.00 73.75 181 GLY A N 1
ATOM 1392 C CA . GLY A 1 181 ? 19.389 7.160 -12.476 1.00 73.75 181 GLY A CA 1
ATOM 1393 C C . GLY A 1 181 ? 20.446 7.253 -13.569 1.00 73.75 181 GLY A C 1
ATOM 1394 O O . GLY A 1 181 ? 20.944 8.341 -13.858 1.00 73.75 181 GLY A O 1
ATOM 1395 N N . LEU A 1 182 ? 20.785 6.126 -14.193 1.00 76.56 182 LEU A N 1
ATOM 1396 C CA . LEU A 1 182 ? 21.617 6.096 -15.397 1.00 76.56 182 LEU A CA 1
ATOM 1397 C C . LEU A 1 182 ? 20.701 6.180 -16.613 1.00 76.56 182 LEU A C 1
ATOM 1399 O O . LEU A 1 182 ? 19.928 5.251 -16.846 1.00 76.56 182 LEU A O 1
ATOM 1403 N N . THR A 1 183 ? 20.764 7.290 -17.348 1.00 76.38 183 THR A N 1
ATOM 1404 C CA . THR A 1 183 ? 19.837 7.566 -18.454 1.00 76.38 183 THR A CA 1
ATOM 1405 C C . THR A 1 183 ? 20.474 7.344 -19.822 1.00 76.38 183 THR A C 1
ATOM 1407 O O . THR A 1 183 ? 21.629 7.702 -20.060 1.00 76.38 183 THR A O 1
ATOM 1410 N N . ALA A 1 184 ? 19.687 6.786 -20.735 1.00 75.25 184 ALA A N 1
ATOM 1411 C CA . ALA A 1 184 ? 19.969 6.670 -22.151 1.00 75.25 184 ALA A CA 1
ATOM 1412 C C . ALA A 1 184 ? 18.831 7.314 -22.946 1.00 75.25 184 ALA A C 1
ATOM 1414 O O . ALA A 1 184 ? 17.652 7.068 -22.690 1.00 75.25 184 ALA A O 1
ATOM 1415 N N . VAL A 1 185 ? 19.207 8.150 -23.914 1.00 77.38 185 VAL A N 1
ATOM 1416 C CA . VAL A 1 185 ? 18.278 8.940 -24.745 1.00 77.38 185 VAL A CA 1
ATOM 1417 C C . VAL A 1 185 ? 18.474 8.689 -26.242 1.00 77.38 185 VAL A C 1
ATOM 1419 O O . VAL A 1 185 ? 17.878 9.359 -27.084 1.00 77.38 185 VAL A O 1
ATOM 1422 N N . GLU A 1 186 ? 19.348 7.743 -26.596 1.00 77.38 186 GLU A N 1
ATOM 1423 C CA . GLU A 1 186 ? 19.553 7.345 -27.983 1.00 77.38 186 GLU A CA 1
ATOM 1424 C C . GLU A 1 186 ? 18.278 6.682 -28.514 1.00 77.38 186 GLU A C 1
ATOM 1426 O O . GLU A 1 186 ? 17.810 5.685 -27.965 1.00 77.38 186 GLU A O 1
ATOM 1431 N N . ARG A 1 187 ? 17.727 7.236 -29.598 1.00 77.31 187 ARG A N 1
ATOM 1432 C CA . ARG A 1 187 ? 16.428 6.826 -30.146 1.00 77.31 187 ARG A CA 1
ATOM 1433 C C . ARG A 1 187 ? 16.340 5.325 -30.414 1.00 77.31 187 ARG A C 1
ATOM 1435 O O . ARG A 1 187 ? 15.383 4.701 -29.980 1.00 77.31 187 ARG A O 1
ATOM 1442 N N . GLU A 1 188 ? 17.335 4.753 -31.089 1.00 75.00 188 GLU A N 1
ATOM 1443 C CA . GLU A 1 188 ? 17.343 3.325 -31.431 1.00 75.00 188 GLU A CA 1
ATOM 1444 C C . GLU A 1 188 ? 17.345 2.442 -30.174 1.00 75.00 188 GLU A C 1
ATOM 1446 O O . GLU A 1 188 ? 16.601 1.463 -30.088 1.00 75.00 188 GLU A O 1
ATOM 1451 N N . CYS A 1 189 ? 18.111 2.838 -29.154 1.00 73.31 189 CYS A N 1
ATOM 1452 C CA . CYS A 1 189 ? 18.125 2.163 -27.864 1.00 73.31 189 CYS A CA 1
ATOM 1453 C C . CYS A 1 189 ? 16.763 2.234 -27.159 1.00 73.31 189 CYS A C 1
ATOM 1455 O O . CYS A 1 189 ? 16.238 1.209 -26.722 1.00 73.31 189 CYS A O 1
ATOM 1457 N N . VAL A 1 190 ? 16.171 3.426 -27.068 1.00 81.62 190 VAL A N 1
ATOM 1458 C CA . VAL A 1 190 ? 14.889 3.640 -26.382 1.00 81.62 190 VAL A CA 1
ATOM 1459 C C . VAL A 1 190 ? 13.743 2.927 -27.105 1.00 81.62 190 VAL A C 1
ATOM 1461 O O . VAL A 1 190 ? 12.912 2.294 -26.454 1.00 81.62 190 VAL A O 1
ATOM 1464 N N . GLU A 1 191 ? 13.700 2.968 -28.438 1.00 82.75 191 GLU A N 1
ATOM 1465 C CA . GLU A 1 191 ? 12.698 2.256 -29.244 1.00 82.75 191 GLU A CA 1
ATOM 1466 C C . GLU A 1 191 ? 12.810 0.737 -29.060 1.00 82.75 191 GLU A C 1
ATOM 1468 O O . GLU A 1 191 ? 11.805 0.061 -28.820 1.00 82.75 191 GLU A O 1
ATOM 1473 N N . SER A 1 192 ? 14.036 0.205 -29.093 1.00 78.50 192 SER A N 1
ATOM 1474 C CA . SER A 1 192 ? 14.305 -1.209 -28.824 1.00 78.50 192 SER A CA 1
ATOM 1475 C C . SER A 1 192 ? 13.874 -1.603 -27.406 1.00 78.50 192 SER A C 1
ATOM 1477 O O . SER A 1 192 ? 13.151 -2.587 -27.223 1.00 78.50 192 SER A O 1
ATOM 1479 N N . ALA A 1 193 ? 14.227 -0.804 -26.395 1.00 82.44 193 ALA A N 1
ATOM 1480 C CA . ALA A 1 193 ? 13.833 -1.037 -25.009 1.00 82.44 193 ALA A CA 1
ATOM 1481 C C . ALA A 1 193 ? 12.305 -1.014 -24.829 1.00 82.44 193 ALA A C 1
ATOM 1483 O O . ALA A 1 193 ? 11.762 -1.900 -24.170 1.00 82.44 193 ALA A O 1
ATOM 1484 N N . ASN A 1 194 ? 11.601 -0.072 -25.464 1.00 87.25 194 ASN A N 1
ATOM 1485 C CA . ASN A 1 194 ? 10.137 0.001 -25.444 1.00 87.25 194 ASN A CA 1
ATOM 1486 C C . ASN A 1 194 ? 9.485 -1.236 -26.068 1.00 87.25 194 ASN A C 1
ATOM 1488 O O . ASN A 1 194 ? 8.595 -1.833 -25.461 1.00 87.25 194 ASN A O 1
ATOM 1492 N N . ALA A 1 195 ? 9.935 -1.658 -27.255 1.00 85.00 195 ALA A N 1
ATOM 1493 C CA . ALA A 1 195 ? 9.410 -2.856 -27.916 1.00 85.00 195 ALA A CA 1
ATOM 1494 C C . ALA A 1 195 ? 9.590 -4.110 -27.042 1.00 85.00 195 ALA A C 1
ATOM 1496 O O . ALA A 1 195 ? 8.703 -4.960 -26.943 1.00 85.00 195 ALA A O 1
ATOM 1497 N N . SER A 1 196 ? 10.726 -4.187 -26.357 1.00 84.25 196 SER A N 1
ATOM 1498 C CA . SER A 1 196 ? 11.078 -5.299 -25.477 1.00 84.25 196 SER A CA 1
ATOM 1499 C C . SER A 1 196 ? 10.252 -5.298 -24.198 1.00 84.25 196 SER A C 1
ATOM 1501 O O . SER A 1 196 ? 9.697 -6.326 -23.816 1.00 84.25 196 SER A O 1
ATOM 1503 N N . ALA A 1 197 ? 10.112 -4.135 -23.560 1.00 88.19 197 ALA A N 1
ATOM 1504 C CA . ALA A 1 197 ? 9.292 -3.962 -22.370 1.00 88.19 197 ALA A CA 1
ATOM 1505 C C . ALA A 1 197 ? 7.819 -4.272 -22.651 1.00 88.19 197 ALA A C 1
ATOM 1507 O O . ALA A 1 197 ? 7.178 -4.953 -21.851 1.00 88.19 197 ALA A O 1
ATOM 1508 N N . ARG A 1 198 ? 7.310 -3.863 -23.821 1.00 92.19 198 ARG A N 1
ATOM 1509 C CA . ARG A 1 198 ? 5.976 -4.238 -24.296 1.00 92.19 198 ARG A CA 1
ATOM 1510 C C . ARG A 1 198 ? 5.824 -5.749 -24.402 1.00 92.19 198 ARG A C 1
ATOM 1512 O O . ARG A 1 198 ? 4.885 -6.290 -23.831 1.00 92.19 198 ARG A O 1
ATOM 1519 N N . SER A 1 199 ? 6.757 -6.433 -25.064 1.00 88.50 199 SER A N 1
ATOM 1520 C CA . SER A 1 199 ? 6.703 -7.893 -25.205 1.00 88.50 199 SER A CA 1
ATOM 1521 C C . SER A 1 199 ? 6.753 -8.611 -23.852 1.00 88.50 199 SER A C 1
ATOM 1523 O O . SER A 1 199 ? 5.990 -9.550 -23.633 1.00 88.50 199 SER A O 1
ATOM 1525 N N . VAL A 1 200 ? 7.614 -8.159 -22.934 1.00 90.12 200 VAL A N 1
ATOM 1526 C CA . VAL A 1 200 ? 7.713 -8.701 -21.570 1.00 90.12 200 VAL A CA 1
ATOM 1527 C C . VAL A 1 200 ? 6.410 -8.488 -20.799 1.00 90.12 200 VAL A C 1
ATOM 1529 O O . VAL A 1 200 ? 5.936 -9.405 -20.132 1.00 90.12 200 VAL A O 1
ATOM 1532 N N . PHE A 1 201 ? 5.813 -7.301 -20.906 1.00 93.94 201 PHE A N 1
ATOM 1533 C CA . PHE A 1 201 ? 4.533 -6.999 -20.280 1.00 93.94 201 PHE A CA 1
ATOM 1534 C C . PHE A 1 201 ? 3.413 -7.867 -20.864 1.00 93.94 201 PHE A C 1
ATOM 1536 O O . PHE A 1 201 ? 2.719 -8.541 -20.113 1.00 93.94 201 PHE A O 1
ATOM 1543 N N . GLU A 1 202 ? 3.257 -7.922 -22.186 1.00 93.81 202 GLU A N 1
ATOM 1544 C CA . GLU A 1 202 ? 2.201 -8.698 -22.852 1.00 93.81 202 GLU A CA 1
ATOM 1545 C C . GLU A 1 202 ? 2.273 -10.201 -22.542 1.00 93.81 202 GLU A C 1
ATOM 1547 O O . GLU A 1 202 ? 1.226 -10.837 -22.402 1.00 93.81 202 GLU A O 1
ATOM 1552 N N . ALA A 1 203 ? 3.483 -10.745 -22.379 1.00 90.44 203 ALA A N 1
ATOM 1553 C CA . ALA A 1 203 ? 3.713 -12.136 -21.994 1.00 90.44 203 ALA A CA 1
ATOM 1554 C C . ALA A 1 203 ? 3.505 -12.414 -20.492 1.00 90.44 203 ALA A C 1
ATOM 1556 O O . ALA A 1 203 ? 3.348 -13.572 -20.110 1.00 90.44 203 ALA A O 1
ATOM 1557 N N . GLY A 1 204 ? 3.529 -11.384 -19.641 1.00 95.12 204 GLY A N 1
ATOM 1558 C CA . GLY A 1 204 ? 3.352 -11.527 -18.197 1.00 95.12 204 GLY A CA 1
ATOM 1559 C C . GLY A 1 204 ? 1.911 -11.841 -17.797 1.00 95.12 204 GLY A C 1
ATOM 1560 O O . GLY A 1 204 ? 0.957 -11.420 -18.453 1.00 95.12 204 GLY A O 1
ATOM 1561 N N . GLU A 1 205 ? 1.749 -12.541 -16.680 1.00 97.56 205 GLU A N 1
ATOM 1562 C CA . GLU A 1 205 ? 0.447 -12.849 -16.090 1.00 97.56 205 GLU A CA 1
ATOM 1563 C C . GLU A 1 205 ? -0.130 -11.627 -15.366 1.00 97.56 205 GLU A C 1
ATOM 1565 O O . GLU A 1 205 ? 0.606 -10.828 -14.789 1.00 97.56 205 GLU A O 1
ATOM 1570 N N . ALA A 1 206 ? -1.454 -11.464 -15.384 1.00 97.19 206 ALA A N 1
ATOM 1571 C CA . ALA A 1 206 ? -2.109 -10.375 -14.664 1.00 97.19 206 ALA A CA 1
ATOM 1572 C C . ALA A 1 206 ? -1.938 -10.544 -13.147 1.00 97.19 206 ALA A C 1
ATOM 1574 O O . ALA A 1 206 ? -2.226 -11.610 -12.602 1.00 97.19 206 ALA A O 1
ATOM 1575 N N . PHE A 1 207 ? -1.528 -9.478 -12.458 1.00 97.06 207 PHE A N 1
ATOM 1576 C CA . PHE A 1 207 ? -1.375 -9.477 -11.006 1.00 97.06 207 PHE A CA 1
ATOM 1577 C C . PHE A 1 207 ? -2.412 -8.554 -10.359 1.00 97.06 207 PHE A C 1
ATOM 1579 O O . PHE A 1 207 ? -2.433 -7.353 -10.613 1.00 97.06 207 PHE A O 1
ATOM 1586 N N . SER A 1 208 ? -3.274 -9.110 -9.506 1.00 93.50 208 SER A N 1
ATOM 1587 C CA . SER A 1 208 ? -4.336 -8.364 -8.819 1.00 93.50 208 SER A CA 1
ATOM 1588 C C . SER A 1 208 ? -4.015 -8.143 -7.344 1.00 93.50 208 SER A C 1
ATOM 1590 O O . SER A 1 208 ? -3.615 -9.080 -6.646 1.00 93.50 208 SER A O 1
ATOM 1592 N N . LEU A 1 209 ? -4.294 -6.942 -6.840 1.00 95.38 209 LEU A N 1
ATOM 1593 C CA . LEU A 1 209 ? -4.213 -6.639 -5.414 1.00 95.38 209 LEU A CA 1
ATOM 1594 C C . LEU A 1 209 ? -5.492 -7.062 -4.691 1.00 95.38 209 LEU A C 1
ATOM 1596 O O . LEU A 1 209 ? -6.595 -6.936 -5.214 1.00 95.38 209 LEU A O 1
ATOM 1600 N N . ARG A 1 210 ? -5.331 -7.579 -3.469 1.00 91.31 210 ARG A N 1
ATOM 1601 C CA . ARG A 1 210 ? -6.455 -7.859 -2.557 1.00 91.31 210 ARG A CA 1
ATOM 1602 C C . ARG A 1 210 ? -6.808 -6.654 -1.690 1.00 91.31 210 ARG A C 1
ATOM 1604 O O . ARG A 1 210 ? -7.918 -6.591 -1.175 1.00 91.31 210 ARG A O 1
ATOM 1611 N N . THR A 1 211 ? -5.851 -5.749 -1.506 1.00 93.62 211 THR A N 1
ATOM 1612 C CA . THR A 1 211 ? -6.009 -4.534 -0.713 1.00 93.62 211 THR A CA 1
ATOM 1613 C C . THR A 1 211 ? -6.941 -3.563 -1.439 1.00 93.62 211 THR A C 1
ATOM 1615 O O . THR A 1 211 ? -6.759 -3.360 -2.642 1.00 93.62 211 THR A O 1
ATOM 1618 N N . PRO A 1 212 ? -7.929 -2.972 -0.749 1.00 95.31 212 PRO A N 1
ATOM 1619 C CA . PRO A 1 212 ? -8.828 -2.006 -1.361 1.00 95.31 212 PRO A CA 1
ATOM 1620 C C . PRO A 1 212 ? -8.107 -0.693 -1.728 1.00 95.31 212 PRO A C 1
ATOM 1622 O O . PRO A 1 212 ? -7.135 -0.328 -1.065 1.00 95.31 212 PRO A O 1
ATOM 1625 N N . PRO A 1 213 ? -8.615 0.042 -2.733 1.00 96.31 213 PRO A N 1
ATOM 1626 C CA . PRO A 1 213 ? -8.175 1.400 -3.062 1.00 96.31 213 PRO A CA 1
ATOM 1627 C C . PRO A 1 213 ? -8.248 2.342 -1.847 1.00 96.31 213 PRO A C 1
ATOM 1629 O O . PRO A 1 213 ? -9.209 2.284 -1.067 1.00 96.31 213 PRO A O 1
ATOM 1632 N N . LEU A 1 214 ? -7.241 3.205 -1.654 1.00 94.19 214 LEU A N 1
ATOM 1633 C CA . LEU A 1 214 ? -7.191 4.119 -0.502 1.00 94.19 214 LEU A CA 1
ATOM 1634 C C . LEU A 1 214 ? -8.352 5.124 -0.549 1.00 94.19 214 LEU A C 1
ATOM 1636 O O . LEU A 1 214 ? -8.944 5.420 0.493 1.00 94.19 214 LEU A O 1
ATOM 1640 N N . SER A 1 215 ? -8.724 5.594 -1.741 1.00 94.31 215 SER A N 1
ATOM 1641 C CA . SER A 1 215 ? -9.884 6.471 -1.944 1.00 94.31 215 SER A CA 1
ATOM 1642 C C . SER A 1 215 ? -11.184 5.834 -1.433 1.00 94.31 215 SER A C 1
ATOM 1644 O O . SER A 1 215 ? -11.948 6.465 -0.695 1.00 94.31 215 SER A O 1
ATOM 1646 N N . LYS A 1 216 ? -11.396 4.543 -1.720 1.00 95.94 216 LYS A N 1
ATOM 1647 C CA . LYS A 1 216 ? -12.541 3.764 -1.233 1.00 95.94 216 LYS A CA 1
ATOM 1648 C C . LYS A 1 216 ? -12.517 3.595 0.285 1.00 95.94 216 LYS A C 1
ATOM 1650 O O . LYS A 1 216 ? -13.557 3.728 0.934 1.00 95.94 216 LYS A O 1
ATOM 1655 N N . VAL A 1 217 ? -11.349 3.330 0.873 1.00 96.44 217 VAL A N 1
ATOM 1656 C CA . VAL A 1 217 ? -11.180 3.256 2.337 1.00 96.44 217 VAL A CA 1
ATOM 1657 C C . VAL A 1 217 ? -11.593 4.576 2.994 1.00 96.44 217 VAL A C 1
ATOM 1659 O O . VAL A 1 217 ? -12.395 4.569 3.924 1.00 96.44 217 VAL A O 1
ATOM 1662 N N . GLN A 1 218 ? -11.121 5.715 2.482 1.00 95.25 218 GLN A N 1
ATOM 1663 C CA . GLN A 1 218 ? -11.471 7.036 3.015 1.00 95.25 218 GLN A CA 1
ATOM 1664 C C . GLN A 1 218 ? -12.967 7.347 2.856 1.00 95.25 218 GLN A C 1
ATOM 1666 O O . GLN A 1 218 ? -13.632 7.752 3.810 1.00 95.25 218 GLN A O 1
ATOM 1671 N N . GLN A 1 219 ? -13.532 7.100 1.672 1.00 96.50 219 GLN A N 1
ATOM 1672 C CA . GLN A 1 219 ? -14.951 7.342 1.405 1.00 96.50 219 GLN A CA 1
ATOM 1673 C C . GLN A 1 219 ? -15.867 6.517 2.324 1.00 96.50 219 GLN A C 1
ATOM 1675 O O . GLN A 1 219 ? -16.869 7.023 2.843 1.00 96.50 219 GLN A O 1
ATOM 1680 N N . THR A 1 220 ? -15.534 5.244 2.535 1.00 97.50 220 THR A N 1
ATOM 1681 C CA . THR A 1 220 ? -16.328 4.334 3.374 1.00 97.50 220 THR A CA 1
ATOM 1682 C C . THR A 1 220 ? -16.135 4.609 4.863 1.00 97.50 220 THR A C 1
ATOM 1684 O O . THR A 1 220 ? -17.118 4.580 5.596 1.00 97.50 220 THR A O 1
ATOM 1687 N N . LEU A 1 221 ? -14.934 4.995 5.320 1.00 96.88 221 LEU A N 1
ATOM 1688 C CA . LEU A 1 221 ? -14.744 5.502 6.688 1.00 96.88 221 LEU A CA 1
ATOM 1689 C C . LEU A 1 221 ? -15.661 6.692 6.964 1.00 96.88 221 LEU A C 1
ATOM 1691 O O . LEU A 1 221 ? -16.362 6.706 7.974 1.00 96.88 221 LEU A O 1
ATOM 1695 N N . LYS A 1 222 ? -15.700 7.669 6.050 1.00 97.06 222 LYS A N 1
ATOM 1696 C CA . LYS A 1 222 ? -16.532 8.867 6.208 1.00 97.06 222 LYS A CA 1
ATOM 1697 C C . LYS A 1 222 ? -18.021 8.534 6.284 1.00 97.06 222 LYS A C 1
ATOM 1699 O O . LYS A 1 222 ? -18.727 9.104 7.110 1.00 97.06 222 LYS A O 1
ATOM 1704 N N . SER A 1 223 ? -18.496 7.650 5.408 1.00 97.19 223 SER A N 1
ATOM 1705 C CA . SER A 1 223 ? -19.927 7.348 5.271 1.00 97.19 223 SER A CA 1
ATOM 1706 C C . SER A 1 223 ? -20.458 6.317 6.272 1.00 97.19 223 SER A C 1
ATOM 1708 O O . SER A 1 223 ? -21.621 6.419 6.655 1.00 97.19 223 SER A O 1
ATOM 1710 N N . GLU A 1 224 ? -19.641 5.357 6.716 1.00 97.19 224 GLU A N 1
ATOM 1711 C CA . GLU A 1 224 ? -20.085 4.263 7.594 1.00 97.19 224 GLU A CA 1
ATOM 1712 C C . GLU A 1 224 ? -19.633 4.401 9.050 1.00 97.19 224 GLU A C 1
ATOM 1714 O O . GLU A 1 224 ? -20.316 3.894 9.939 1.00 97.19 224 GLU A O 1
ATOM 1719 N N . ILE A 1 225 ? -18.502 5.067 9.308 1.00 97.50 225 ILE A N 1
ATOM 1720 C CA . ILE A 1 225 ? -17.949 5.218 10.663 1.00 97.50 225 ILE A CA 1
ATOM 1721 C C . ILE A 1 225 ? -18.097 6.657 11.159 1.00 97.50 225 ILE A C 1
ATOM 1723 O O . ILE A 1 225 ? -18.599 6.887 12.258 1.00 97.50 225 ILE A O 1
ATOM 1727 N N . GLY A 1 226 ? -17.680 7.632 10.356 1.00 96.38 226 GLY A N 1
ATOM 1728 C CA . GLY A 1 226 ? -17.846 9.047 10.661 1.00 96.38 226 GLY A CA 1
ATOM 1729 C C . GLY A 1 226 ? -16.781 9.932 10.025 1.00 96.38 226 GLY A C 1
ATOM 1730 O O . GLY A 1 226 ? -15.645 9.519 9.788 1.00 96.38 226 GLY A O 1
ATOM 1731 N N . GLU A 1 227 ? -17.150 11.188 9.782 1.00 96.00 227 GLU A N 1
ATOM 1732 C CA . GLU A 1 227 ? -16.287 12.176 9.131 1.00 96.00 227 GLU A CA 1
ATOM 1733 C C . GLU A 1 227 ? -14.991 12.431 9.907 1.00 96.00 227 GLU A C 1
ATOM 1735 O O . GLU A 1 227 ? -13.924 12.351 9.309 1.00 96.00 227 GLU A O 1
ATOM 1740 N N . GLY A 1 228 ? -15.058 12.605 11.233 1.00 94.88 228 GLY A N 1
ATOM 1741 C CA . GLY A 1 228 ? -13.863 12.830 12.058 1.00 94.88 228 GLY A CA 1
ATOM 1742 C C . GLY A 1 228 ? -12.832 11.700 11.951 1.00 94.88 228 GLY A C 1
ATOM 1743 O O . GLY A 1 228 ? -11.655 11.964 11.736 1.00 94.88 228 GLY A O 1
ATOM 1744 N N . VAL A 1 229 ? -13.288 10.440 11.972 1.00 95.38 229 VAL A N 1
ATOM 1745 C CA . VAL A 1 229 ? -12.418 9.260 11.809 1.00 95.38 229 VAL A CA 1
ATOM 1746 C C . VAL A 1 229 ? -11.750 9.267 10.437 1.00 95.38 229 VAL A C 1
ATOM 1748 O O . VAL A 1 229 ? -10.558 8.993 10.318 1.00 95.38 229 VAL A O 1
ATOM 1751 N N . SER A 1 230 ? -12.507 9.588 9.386 1.00 96.00 230 SER A N 1
ATOM 1752 C CA . SER A 1 230 ? -11.960 9.668 8.032 1.00 96.00 230 SER A CA 1
ATOM 1753 C C . SER A 1 230 ? -10.954 10.805 7.872 1.00 96.00 230 SER A C 1
ATOM 1755 O O . SER A 1 230 ? -9.952 10.627 7.181 1.00 96.00 230 SER A O 1
ATOM 1757 N N . GLU A 1 231 ? -11.229 11.977 8.440 1.00 94.75 231 GLU A N 1
ATOM 1758 C CA . GLU A 1 231 ? -10.349 13.143 8.355 1.00 94.75 231 GLU A CA 1
ATOM 1759 C C . GLU A 1 231 ? -9.041 12.907 9.097 1.00 94.75 231 GLU A C 1
ATOM 1761 O O . GLU A 1 231 ? -7.975 13.207 8.557 1.00 94.75 231 GLU A O 1
ATOM 1766 N N . GLU A 1 232 ? -9.114 12.314 10.286 1.00 93.06 232 GLU A N 1
ATOM 1767 C CA . GLU A 1 232 ? -7.936 11.973 11.065 1.00 93.06 232 GLU A CA 1
ATOM 1768 C C . GLU A 1 232 ? -7.102 10.887 10.373 1.00 93.06 232 GLU A C 1
ATOM 1770 O O . GLU A 1 232 ? -5.901 11.067 10.173 1.00 93.06 232 GLU A O 1
ATOM 1775 N N . PHE A 1 233 ? -7.737 9.808 9.900 1.00 93.25 233 PHE A N 1
ATOM 1776 C CA . PHE A 1 233 ? -7.057 8.772 9.118 1.00 93.25 233 PHE A CA 1
ATOM 1777 C C . PHE A 1 233 ? -6.348 9.370 7.896 1.00 93.25 233 PHE A C 1
ATOM 1779 O O . PHE A 1 233 ? -5.173 9.096 7.651 1.00 93.25 233 PHE A O 1
ATOM 1786 N N . ARG A 1 234 ? -7.041 10.236 7.143 1.00 91.94 234 ARG A N 1
ATOM 1787 C CA . ARG A 1 234 ? -6.476 10.946 5.989 1.00 91.94 234 ARG A CA 1
ATOM 1788 C C . ARG A 1 234 ? -5.287 11.817 6.396 1.00 91.94 234 ARG A C 1
ATOM 1790 O O . ARG A 1 234 ? -4.294 11.814 5.677 1.00 91.94 234 ARG A O 1
ATOM 1797 N N . SER A 1 235 ? -5.369 12.531 7.519 1.00 90.69 235 SER A N 1
ATOM 1798 C CA . SER A 1 235 ? -4.275 13.373 8.012 1.00 90.69 235 SER A CA 1
ATOM 1799 C C . SER A 1 235 ? -3.016 12.555 8.298 1.00 90.69 235 SER A C 1
ATOM 1801 O O . SER A 1 235 ? -1.933 12.950 7.880 1.00 90.69 235 SER A O 1
ATOM 1803 N N . VAL A 1 236 ? -3.154 11.397 8.950 1.00 88.69 236 VAL A N 1
ATOM 1804 C CA . VAL A 1 236 ? -2.026 10.496 9.243 1.00 88.69 236 VAL A CA 1
ATOM 1805 C C . VAL A 1 236 ? -1.394 9.969 7.956 1.00 88.69 236 VAL A C 1
ATOM 1807 O O . VAL A 1 236 ? -0.171 9.964 7.812 1.00 88.69 236 VAL A O 1
ATOM 1810 N N . ILE A 1 237 ? -2.221 9.566 6.986 1.00 87.19 237 ILE A N 1
ATOM 1811 C CA . ILE A 1 237 ? -1.723 9.095 5.691 1.00 87.19 237 ILE A CA 1
ATOM 1812 C C . ILE A 1 237 ? -0.989 10.198 4.930 1.00 87.19 237 ILE A C 1
ATOM 1814 O O . ILE A 1 237 ? 0.080 9.932 4.388 1.00 87.19 237 ILE A O 1
ATOM 1818 N N . GLN A 1 238 ? -1.524 11.419 4.901 1.00 85.06 238 GLN A N 1
ATOM 1819 C CA . GLN A 1 238 ? -0.871 12.541 4.226 1.00 85.06 238 GLN A CA 1
ATOM 1820 C C . GLN A 1 238 ? 0.495 12.848 4.826 1.00 85.06 238 GLN A C 1
ATOM 1822 O O . GLN A 1 238 ? 1.461 13.007 4.087 1.00 85.06 238 GLN A O 1
ATOM 1827 N N . THR A 1 239 ? 0.611 12.854 6.154 1.00 84.06 239 THR A N 1
ATOM 1828 C CA . THR A 1 239 ? 1.912 13.008 6.807 1.00 84.06 239 THR A CA 1
ATOM 1829 C C . THR A 1 239 ? 2.880 11.919 6.354 1.00 84.06 239 THR A C 1
ATOM 1831 O O . THR A 1 239 ? 3.980 12.220 5.899 1.00 84.06 239 THR A O 1
ATOM 1834 N N . LEU A 1 240 ? 2.454 10.653 6.378 1.00 79.12 240 LEU A N 1
ATOM 1835 C CA . LEU A 1 240 ? 3.295 9.533 5.958 1.00 79.12 240 LEU A CA 1
ATOM 1836 C C . LEU A 1 240 ? 3.713 9.589 4.491 1.00 79.12 240 LEU A C 1
ATOM 1838 O O . LEU A 1 240 ? 4.849 9.220 4.187 1.00 79.12 240 LEU A O 1
ATOM 1842 N N . GLN A 1 241 ? 2.835 10.059 3.603 1.00 76.44 241 GLN A N 1
ATOM 1843 C CA . GLN A 1 241 ? 3.142 10.248 2.188 1.00 76.44 241 GLN A CA 1
ATOM 1844 C C . GLN A 1 241 ? 4.318 11.198 1.984 1.00 76.44 241 GLN A C 1
ATOM 1846 O O . GLN A 1 241 ? 5.069 10.997 1.048 1.00 76.44 241 GLN A O 1
ATOM 1851 N N . HIS A 1 242 ? 4.548 12.174 2.860 1.00 74.19 242 HIS A N 1
ATOM 1852 C CA . HIS A 1 242 ? 5.682 13.094 2.735 1.00 74.19 242 HIS A CA 1
ATOM 1853 C C . HIS A 1 242 ? 6.954 12.613 3.449 1.00 74.19 242 HIS A C 1
ATOM 1855 O O . HIS A 1 242 ? 7.960 13.320 3.468 1.00 74.19 242 HIS A O 1
ATOM 1861 N N . THR A 1 243 ? 6.945 11.403 4.016 1.00 74.50 243 THR A N 1
ATOM 1862 C CA . THR A 1 243 ? 8.112 10.819 4.688 1.00 74.50 243 THR A CA 1
ATOM 1863 C C . THR A 1 243 ? 8.663 9.610 3.930 1.00 74.50 243 THR A C 1
ATOM 1865 O O . THR A 1 243 ? 7.941 8.860 3.269 1.00 74.50 243 THR A O 1
ATOM 1868 N N . ASN A 1 244 ? 9.947 9.307 4.143 1.00 68.12 244 ASN A N 1
ATOM 1869 C CA . ASN A 1 244 ? 10.562 8.057 3.674 1.00 68.12 244 ASN A CA 1
ATOM 1870 C C . ASN A 1 244 ? 9.987 6.798 4.354 1.00 68.12 244 ASN A C 1
ATOM 1872 O O . ASN A 1 244 ? 10.347 5.679 3.994 1.00 68.12 244 ASN A O 1
ATOM 1876 N N . LYS A 1 245 ? 9.071 6.962 5.318 1.00 69.94 245 LYS A N 1
ATOM 1877 C CA . LYS A 1 245 ? 8.402 5.877 6.039 1.00 69.94 245 LYS A CA 1
ATOM 1878 C C . LYS A 1 245 ? 7.196 5.326 5.273 1.00 69.94 245 LYS A C 1
ATOM 1880 O O . LYS A 1 245 ? 6.566 4.390 5.737 1.00 69.94 245 LYS A O 1
ATOM 1885 N N . MET A 1 246 ? 6.863 5.832 4.088 1.00 70.25 246 MET A N 1
ATOM 1886 C CA . MET A 1 246 ? 5.741 5.296 3.305 1.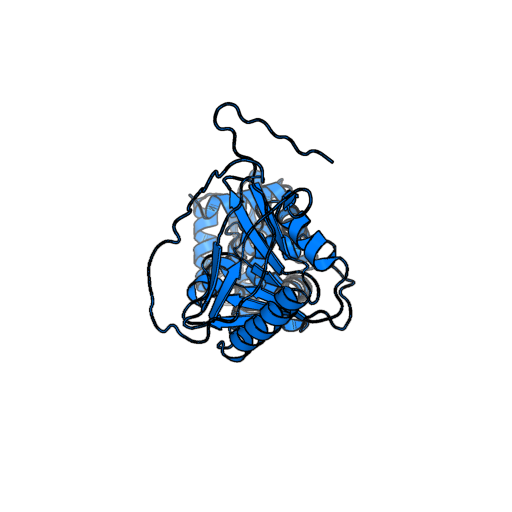00 70.25 246 MET A CA 1
ATOM 1887 C C . MET A 1 246 ? 5.922 3.817 2.905 1.00 70.25 246 MET A C 1
ATOM 1889 O O . MET A 1 246 ? 4.959 3.052 2.877 1.00 70.25 246 MET A O 1
ATOM 1893 N N . SER A 1 247 ? 7.158 3.403 2.608 1.00 60.53 247 SER A N 1
ATOM 1894 C CA . SER A 1 247 ? 7.502 2.005 2.310 1.00 60.53 247 SER A CA 1
ATOM 1895 C C . SER A 1 247 ? 7.616 1.134 3.560 1.00 60.53 247 SER A C 1
ATOM 1897 O O . SER A 1 247 ? 7.826 -0.076 3.453 1.00 60.53 247 SER A O 1
ATOM 1899 N N . ASN A 1 248 ? 7.508 1.733 4.745 1.00 72.12 248 ASN A N 1
ATOM 1900 C CA . ASN A 1 248 ? 7.504 0.986 5.981 1.00 72.12 248 ASN A CA 1
ATOM 1901 C C . ASN A 1 248 ? 6.216 0.177 6.089 1.00 72.12 248 ASN A C 1
ATOM 1903 O O . ASN A 1 248 ? 5.158 0.575 5.601 1.00 72.12 248 ASN A O 1
ATOM 1907 N N . ARG A 1 249 ? 6.297 -0.962 6.777 1.00 63.59 249 ARG A N 1
ATOM 1908 C CA . ARG A 1 249 ? 5.130 -1.788 7.086 1.00 63.59 249 ARG A CA 1
ATOM 1909 C C . ARG A 1 249 ? 4.259 -1.046 8.096 1.00 63.59 249 ARG A C 1
ATOM 1911 O O . ARG A 1 249 ? 4.397 -1.252 9.292 1.00 63.59 249 ARG A O 1
ATOM 1918 N N . LEU A 1 250 ? 3.416 -0.142 7.615 1.00 70.56 250 LEU A N 1
ATOM 1919 C CA . LEU A 1 250 ? 2.270 0.376 8.345 1.00 70.56 250 LEU A CA 1
ATOM 1920 C C . LEU A 1 250 ? 1.099 -0.572 8.089 1.00 70.56 250 LEU A C 1
ATOM 1922 O O . LEU A 1 250 ? 0.748 -0.831 6.936 1.00 70.56 250 LEU A O 1
ATOM 1926 N N . ASP A 1 251 ? 0.500 -1.085 9.155 1.00 81.06 251 ASP A N 1
ATOM 1927 C CA . ASP A 1 251 ? -0.695 -1.917 9.073 1.00 81.06 251 ASP A CA 1
ATOM 1928 C C . ASP A 1 251 ? -1.950 -1.036 9.077 1.00 81.06 251 ASP A C 1
ATOM 1930 O O . ASP A 1 251 ? -2.200 -0.290 10.029 1.00 81.06 251 ASP A O 1
ATOM 1934 N N . GLY A 1 252 ? -2.756 -1.147 8.017 1.00 87.44 252 GLY A N 1
ATOM 1935 C CA . GLY A 1 252 ? -4.026 -0.433 7.901 1.00 87.44 252 GLY A CA 1
ATOM 1936 C C . GLY A 1 252 ? -4.976 -0.740 9.061 1.00 87.44 252 GLY A C 1
ATOM 1937 O O . GLY A 1 252 ? -5.663 0.161 9.530 1.00 87.44 252 GLY A O 1
ATOM 1938 N N . VAL A 1 253 ? -4.958 -1.968 9.598 1.00 93.44 253 VAL A N 1
ATOM 1939 C CA . VAL A 1 253 ? -5.792 -2.354 10.750 1.00 93.44 253 VAL A CA 1
ATOM 1940 C C . VAL A 1 253 ? -5.353 -1.624 12.018 1.00 93.44 253 VAL A C 1
ATOM 1942 O O . VAL A 1 253 ? -6.193 -1.067 12.726 1.00 93.44 253 VAL A O 1
ATOM 1945 N N . THR A 1 254 ? -4.048 -1.608 12.300 1.00 92.31 254 THR A N 1
ATOM 1946 C CA . THR A 1 254 ? -3.463 -0.903 13.449 1.00 92.31 254 THR A CA 1
ATOM 1947 C C . THR A 1 254 ? -3.815 0.582 13.417 1.00 92.31 254 THR A C 1
ATOM 1949 O O . THR A 1 254 ? -4.334 1.104 14.405 1.00 92.31 254 THR A O 1
ATOM 1952 N N . LEU A 1 255 ? -3.624 1.247 12.271 1.00 91.62 255 LEU A N 1
ATOM 1953 C CA . LEU A 1 255 ? -3.990 2.655 12.124 1.00 91.62 255 LEU A CA 1
ATOM 1954 C C . LEU A 1 255 ? -5.499 2.878 12.314 1.00 91.62 255 LEU A C 1
ATOM 1956 O O . LEU A 1 255 ? -5.896 3.758 13.077 1.00 91.62 255 LEU A O 1
ATOM 1960 N N . SER A 1 256 ? -6.347 2.068 11.672 1.00 94.88 256 SER A N 1
ATOM 1961 C CA . SER A 1 256 ? -7.801 2.175 11.830 1.00 94.88 256 SER A CA 1
ATOM 1962 C C . SER A 1 256 ? -8.243 2.012 13.286 1.00 94.88 256 SER A C 1
ATOM 1964 O O . SER A 1 256 ? -9.143 2.723 13.720 1.00 94.88 256 SER A O 1
ATOM 1966 N N . LEU A 1 257 ? -7.622 1.112 14.057 1.00 95.38 257 LEU A N 1
ATOM 1967 C CA . LEU A 1 257 ? -7.945 0.909 15.473 1.00 95.38 257 LEU A CA 1
ATOM 1968 C C . LEU A 1 257 ? -7.512 2.082 16.359 1.00 95.38 257 LEU A C 1
ATOM 1970 O O . LEU A 1 257 ? -8.258 2.448 17.266 1.00 95.38 257 LEU A O 1
ATOM 1974 N N . LEU A 1 258 ? -6.342 2.673 16.104 1.00 93.88 258 LEU A N 1
ATOM 1975 C CA . LEU A 1 258 ? -5.847 3.832 16.853 1.00 93.88 258 LEU A CA 1
ATOM 1976 C C . LEU A 1 258 ? -6.743 5.061 16.644 1.00 93.88 258 LEU A C 1
ATOM 1978 O O . LEU A 1 258 ? -7.201 5.660 17.618 1.00 93.88 258 LEU A O 1
ATOM 1982 N N . VAL A 1 259 ? -7.077 5.375 15.389 1.00 95.00 259 VAL A N 1
ATOM 1983 C CA . VAL A 1 259 ? -7.993 6.480 15.058 1.00 95.00 259 VAL A CA 1
ATOM 1984 C C . VAL A 1 259 ? -9.398 6.204 15.611 1.00 95.00 259 VAL A C 1
ATOM 1986 O O . VAL A 1 259 ? -10.015 7.061 16.244 1.00 95.00 259 VAL A O 1
ATOM 1989 N N . ALA A 1 260 ? -9.902 4.974 15.470 1.00 96.31 260 ALA A N 1
ATOM 1990 C CA . ALA A 1 260 ? -11.190 4.575 16.039 1.00 96.31 260 ALA A CA 1
ATOM 1991 C C . ALA A 1 260 ? -11.240 4.734 17.572 1.00 96.31 260 ALA A C 1
ATOM 1993 O O . ALA A 1 260 ? -12.280 5.115 18.113 1.00 96.31 260 ALA A O 1
ATOM 1994 N N . ALA A 1 261 ? -10.132 4.476 18.275 1.00 95.75 261 ALA A N 1
ATOM 1995 C CA . ALA A 1 261 ? -10.031 4.667 19.719 1.00 95.75 261 ALA A CA 1
ATOM 1996 C C . ALA A 1 261 ? -10.081 6.146 20.129 1.00 95.75 261 ALA A C 1
ATOM 1998 O O . ALA A 1 261 ? -10.766 6.470 21.100 1.00 95.75 261 ALA A O 1
ATOM 1999 N N . ARG A 1 262 ? -9.436 7.051 19.376 1.00 94.88 262 ARG A N 1
ATOM 2000 C CA . ARG A 1 262 ? -9.524 8.510 19.610 1.00 94.88 262 ARG A CA 1
ATOM 2001 C C . ARG A 1 262 ? -10.944 9.041 19.445 1.00 94.88 262 ARG A C 1
ATOM 2003 O O . ARG A 1 262 ? -11.377 9.916 20.191 1.00 94.88 262 ARG A O 1
ATOM 2010 N N . HIS A 1 263 ? -11.702 8.441 18.535 1.00 96.50 263 HIS A N 1
ATOM 2011 C CA . HIS A 1 263 ? -13.091 8.804 18.265 1.00 96.50 263 HIS A CA 1
ATOM 2012 C C . HIS A 1 263 ? -14.137 7.993 19.041 1.00 96.50 263 HIS A C 1
ATOM 2014 O O . HIS A 1 263 ? -15.332 8.163 18.806 1.00 96.50 263 HIS A O 1
ATOM 2020 N N . ASN A 1 264 ? -13.732 7.146 19.992 1.00 96.62 264 ASN A N 1
ATOM 2021 C CA . ASN A 1 264 ? -14.646 6.338 20.803 1.00 96.62 264 ASN A CA 1
ATOM 2022 C C . ASN A 1 264 ? -15.586 5.420 19.990 1.00 96.62 264 ASN A C 1
ATOM 2024 O O . ASN A 1 264 ? -16.734 5.179 20.380 1.00 96.62 264 ASN A O 1
ATOM 2028 N N . VAL A 1 265 ? -15.111 4.899 18.856 1.00 97.88 265 VAL A N 1
ATOM 2029 C CA . VAL A 1 265 ? -15.886 4.028 17.956 1.00 97.88 265 VAL A CA 1
ATOM 2030 C C . VAL A 1 265 ? -16.080 2.643 18.580 1.00 97.88 265 VAL A C 1
ATOM 2032 O O . VAL A 1 265 ? -15.224 2.131 19.313 1.00 97.88 265 VAL A O 1
ATOM 2035 N N . LEU A 1 266 ? -17.208 1.985 18.291 1.00 97.50 266 LEU A N 1
ATOM 2036 C CA . LEU A 1 266 ? -17.408 0.602 18.716 1.00 97.50 266 LEU A CA 1
ATOM 2037 C C . LEU A 1 266 ? -16.509 -0.337 17.903 1.00 97.50 266 LEU A C 1
ATOM 2039 O O . LEU A 1 266 ? -16.540 -0.343 16.675 1.00 97.50 266 LEU A O 1
ATOM 2043 N N . LEU A 1 267 ? -15.794 -1.244 18.576 1.00 97.19 267 LEU A N 1
ATOM 2044 C CA . LEU A 1 267 ? -14.954 -2.261 17.930 1.00 97.19 267 LEU A CA 1
ATOM 2045 C C . LEU A 1 267 ? -15.732 -3.070 16.883 1.00 97.19 267 LEU A C 1
ATOM 2047 O O . LEU A 1 267 ? -15.186 -3.466 15.857 1.00 97.19 267 LEU A O 1
ATOM 2051 N N . TYR A 1 268 ? -17.016 -3.331 17.136 1.00 96.06 268 TYR A N 1
ATOM 2052 C CA . TYR A 1 268 ? -17.857 -4.035 16.175 1.00 96.06 268 TYR A CA 1
ATOM 2053 C C . TYR A 1 268 ? -18.041 -3.258 14.870 1.00 96.06 268 TYR A C 1
ATOM 2055 O O . TYR A 1 268 ? -18.009 -3.879 13.816 1.00 96.06 268 TYR A O 1
ATOM 2063 N N . GLU A 1 269 ? -18.233 -1.941 14.939 1.00 97.12 269 GLU A N 1
ATOM 2064 C CA . GLU A 1 269 ? -18.455 -1.098 13.761 1.00 97.12 269 GLU A CA 1
ATOM 2065 C C . GLU A 1 269 ? -17.195 -1.067 12.904 1.00 97.12 269 GLU A C 1
ATOM 2067 O O . GLU A 1 269 ? -17.248 -1.480 11.750 1.00 97.12 269 GLU A O 1
ATOM 2072 N N . ILE A 1 270 ? -16.043 -0.724 13.492 1.00 97.81 270 ILE A N 1
ATOM 2073 C CA . ILE A 1 270 ? -14.781 -0.646 12.745 1.00 97.81 270 ILE A CA 1
ATOM 2074 C C . ILE A 1 270 ? -14.316 -2.015 12.220 1.00 97.81 270 ILE A C 1
ATOM 2076 O O . ILE A 1 270 ? -13.839 -2.113 11.096 1.00 97.81 270 ILE A O 1
ATOM 2080 N N . SER A 1 271 ? -14.498 -3.103 12.980 1.00 97.50 271 SER A N 1
ATOM 2081 C CA . SER A 1 271 ? -14.118 -4.449 12.511 1.00 97.50 271 SER A CA 1
ATOM 2082 C C . SER A 1 271 ? -15.068 -5.005 11.452 1.00 97.50 271 SER A C 1
ATOM 2084 O O . SER A 1 271 ? -14.643 -5.783 10.602 1.00 97.50 271 SER A O 1
ATOM 2086 N N . LYS A 1 272 ? -16.354 -4.632 11.494 1.00 97.38 272 LYS A N 1
ATOM 2087 C CA . LYS A 1 272 ? -17.307 -4.962 10.434 1.00 97.38 272 LYS A CA 1
ATOM 2088 C C . LYS A 1 272 ? -16.986 -4.170 9.171 1.00 97.38 272 LYS A C 1
ATOM 2090 O O . LYS A 1 272 ? -16.817 -4.792 8.134 1.00 97.38 272 LYS A O 1
ATOM 2095 N N . TRP A 1 273 ? -16.821 -2.855 9.286 1.00 98.00 273 TRP A N 1
ATOM 2096 C CA . TRP A 1 273 ? -16.414 -1.990 8.179 1.00 98.00 273 TRP A CA 1
ATOM 2097 C C . TRP A 1 273 ? -15.133 -2.496 7.506 1.00 98.00 273 TRP A C 1
ATOM 2099 O O . TRP A 1 273 ? -15.099 -2.690 6.295 1.00 98.00 273 TRP A O 1
ATOM 2109 N N . GLY A 1 274 ? -14.093 -2.796 8.290 1.00 96.69 274 GLY A N 1
ATOM 2110 C CA . GLY A 1 274 ? -12.818 -3.253 7.744 1.00 96.69 274 GLY A CA 1
ATOM 2111 C C . GLY A 1 274 ? -12.913 -4.597 7.019 1.00 96.69 274 GLY A C 1
ATOM 2112 O O . GLY A 1 274 ? -12.175 -4.825 6.063 1.00 96.69 274 GLY A O 1
ATOM 2113 N N . GLU A 1 275 ? -13.832 -5.473 7.428 1.00 96.75 275 GLU A N 1
ATOM 2114 C CA . GLU A 1 275 ? -14.107 -6.726 6.721 1.00 96.75 275 GLU A CA 1
ATOM 2115 C C . GLU A 1 275 ? -14.922 -6.488 5.444 1.00 96.75 275 GLU A C 1
ATOM 2117 O O . GLU A 1 275 ? -14.563 -7.019 4.394 1.00 96.75 275 GLU A O 1
ATOM 2122 N N . ASP A 1 276 ? -15.961 -5.655 5.518 1.00 96.62 276 ASP A N 1
ATOM 2123 C CA . ASP A 1 276 ? -16.860 -5.349 4.402 1.00 96.62 276 ASP A CA 1
ATOM 2124 C C . ASP A 1 276 ? -16.118 -4.612 3.263 1.00 96.62 276 ASP A C 1
ATOM 2126 O O . ASP A 1 276 ? -16.360 -4.871 2.083 1.00 96.62 276 ASP A O 1
ATOM 2130 N N . VAL A 1 277 ? -15.159 -3.741 3.600 1.00 95.75 277 VAL A N 1
ATOM 2131 C CA . VAL A 1 277 ? -14.324 -3.000 2.633 1.00 95.75 277 VAL A CA 1
ATOM 2132 C C . VAL A 1 277 ? -13.129 -3.821 2.132 1.00 95.75 277 VAL A C 1
ATOM 2134 O O . VAL A 1 277 ? -12.585 -3.524 1.069 1.00 95.75 277 VAL A O 1
ATOM 2137 N N . GLY A 1 278 ? -12.738 -4.876 2.853 1.00 94.12 278 GLY A N 1
ATOM 2138 C CA . GLY A 1 278 ? -11.609 -5.739 2.494 1.00 94.12 278 GLY A CA 1
ATOM 2139 C C . GLY A 1 278 ? -10.255 -5.306 3.069 1.00 94.12 278 GLY A C 1
ATOM 2140 O O . GLY A 1 278 ? -9.224 -5.777 2.599 1.00 94.12 278 GLY A O 1
ATOM 2141 N N . VAL A 1 279 ? -10.234 -4.447 4.093 1.00 93.75 279 VAL A N 1
ATOM 2142 C CA . VAL A 1 279 ? -9.009 -4.062 4.819 1.00 93.75 279 VAL A CA 1
ATOM 2143 C C . VAL A 1 279 ? -8.411 -5.274 5.535 1.00 93.75 279 VAL A C 1
ATOM 2145 O O . VAL A 1 279 ? -7.234 -5.578 5.360 1.00 93.75 279 VAL A O 1
ATOM 2148 N N . ALA A 1 280 ? -9.217 -5.985 6.330 1.00 94.38 280 ALA A N 1
ATOM 2149 C CA . ALA A 1 280 ? -8.832 -7.247 6.959 1.00 94.38 280 ALA A CA 1
ATOM 2150 C C . ALA A 1 280 ? -10.033 -7.975 7.580 1.00 94.38 280 ALA A C 1
ATOM 2152 O O . ALA A 1 280 ? -11.072 -7.387 7.856 1.00 94.38 280 ALA A O 1
ATOM 2153 N N . SER A 1 281 ? -9.855 -9.262 7.892 1.00 95.69 281 SER A N 1
ATOM 2154 C CA . SER A 1 281 ? -10.860 -10.050 8.619 1.00 95.69 281 SER A CA 1
ATOM 2155 C C . SER A 1 281 ? -11.128 -9.525 10.036 1.00 95.69 281 SER A C 1
ATOM 2157 O O . SER A 1 281 ? -10.216 -9.029 10.709 1.00 95.69 281 SER A O 1
ATOM 2159 N N . LYS A 1 282 ? -12.329 -9.787 10.573 1.00 95.88 282 LYS A N 1
ATOM 2160 C CA . LYS A 1 282 ? -12.653 -9.517 11.992 1.00 95.88 282 LYS A CA 1
ATOM 2161 C C . LYS A 1 282 ? -11.681 -10.177 12.976 1.00 95.88 282 LYS A C 1
ATOM 2163 O O . LYS A 1 282 ? -11.388 -9.616 14.031 1.00 95.88 282 LYS A O 1
ATOM 2168 N N . ALA A 1 283 ? -11.163 -11.360 12.640 1.00 96.19 283 ALA A N 1
ATOM 2169 C CA . ALA A 1 283 ? -10.176 -12.056 13.463 1.00 96.19 283 ALA A CA 1
ATOM 2170 C C . ALA A 1 283 ? -8.836 -11.304 13.521 1.00 96.19 283 ALA A C 1
ATOM 2172 O O . ALA A 1 283 ? -8.182 -11.294 14.563 1.00 96.19 283 ALA A O 1
ATOM 2173 N N . THR A 1 284 ? -8.433 -10.652 12.427 1.00 94.75 284 THR A N 1
ATOM 2174 C CA . THR A 1 284 ? -7.254 -9.774 12.403 1.00 94.75 284 THR A CA 1
ATOM 2175 C C . THR A 1 284 ? -7.482 -8.558 13.291 1.00 94.75 284 THR A C 1
ATOM 2177 O O . THR A 1 284 ? -6.709 -8.368 14.222 1.00 94.75 284 THR A O 1
ATOM 2180 N N . PHE A 1 285 ? -8.598 -7.838 13.123 1.00 95.94 285 PHE A N 1
ATOM 2181 C CA . PHE A 1 285 ? -8.962 -6.721 14.008 1.00 95.94 285 PHE A CA 1
ATOM 2182 C C . PHE A 1 285 ? -8.958 -7.117 15.490 1.00 95.94 285 PHE A C 1
ATOM 2184 O O . PHE A 1 285 ? -8.425 -6.393 16.324 1.00 95.94 285 PHE A O 1
ATOM 2191 N N . SER A 1 286 ? -9.515 -8.283 15.834 1.00 95.06 286 SER A N 1
ATOM 2192 C CA . SER A 1 286 ? -9.531 -8.759 17.220 1.00 95.06 286 SER A CA 1
ATOM 2193 C C . SER A 1 286 ? -8.129 -9.026 17.774 1.00 95.06 286 SER A C 1
ATOM 2195 O O . SER A 1 286 ? -7.890 -8.721 18.941 1.00 95.06 286 SER A O 1
ATOM 2197 N N . ARG A 1 287 ? -7.222 -9.609 16.976 1.00 95.19 287 ARG A N 1
ATOM 2198 C CA . ARG A 1 287 ? -5.837 -9.879 17.396 1.00 95.19 287 ARG A CA 1
ATOM 2199 C C . ARG A 1 287 ? -5.056 -8.582 17.574 1.00 95.19 287 ARG A C 1
ATOM 2201 O O . ARG A 1 287 ? -4.538 -8.356 18.662 1.00 95.19 287 ARG A O 1
ATOM 2208 N N . THR A 1 288 ? -5.090 -7.699 16.577 1.00 93.94 288 THR A N 1
ATOM 2209 C CA . THR A 1 288 ? -4.431 -6.387 16.633 1.00 93.94 288 THR A CA 1
ATOM 2210 C C . THR A 1 288 ? -4.953 -5.557 17.809 1.00 93.94 288 THR A C 1
ATOM 2212 O O . THR A 1 288 ? -4.176 -4.975 18.557 1.00 93.94 288 THR A O 1
ATOM 2215 N N . LYS A 1 289 ? -6.267 -5.575 18.074 1.00 94.94 289 LYS A N 1
ATOM 2216 C CA . LYS A 1 289 ? -6.853 -4.919 19.254 1.00 94.94 289 LYS A CA 1
ATOM 2217 C C . LYS A 1 289 ? -6.276 -5.456 20.565 1.00 94.94 289 LYS A C 1
ATOM 2219 O O . LYS A 1 289 ? -5.990 -4.680 21.470 1.00 94.94 289 LYS A O 1
ATOM 2224 N N . SER A 1 290 ? -6.141 -6.776 20.701 1.00 94.75 290 SER A N 1
ATOM 2225 C CA . SER A 1 290 ? -5.550 -7.385 21.900 1.00 94.75 290 SER A CA 1
ATOM 2226 C C . SER A 1 290 ? -4.075 -7.021 22.064 1.00 94.75 290 SER A C 1
ATOM 2228 O O . SER A 1 290 ? -3.637 -6.783 23.183 1.00 94.75 290 SER A O 1
ATOM 2230 N N . GLU A 1 291 ? -3.319 -6.935 20.973 1.00 91.81 291 GLU A N 1
ATOM 2231 C CA . GLU A 1 291 ? -1.925 -6.480 21.000 1.00 91.81 291 GLU A CA 1
ATOM 2232 C C . GLU A 1 291 ? -1.813 -5.018 21.452 1.00 91.81 291 GLU A C 1
ATOM 2234 O O . GLU A 1 291 ? -0.992 -4.709 22.316 1.00 91.81 291 GLU A O 1
ATOM 2239 N N . LEU A 1 292 ? -2.681 -4.141 20.940 1.00 91.44 292 LEU A N 1
ATOM 2240 C CA . LEU A 1 292 ? -2.740 -2.731 21.335 1.00 91.44 292 LEU A CA 1
ATOM 2241 C C . LEU A 1 292 ? -3.119 -2.544 22.814 1.00 91.44 292 LEU A C 1
ATOM 2243 O O . LEU A 1 292 ? -2.527 -1.705 23.492 1.00 91.44 292 LEU A O 1
ATOM 2247 N N . GLU A 1 293 ? -4.065 -3.333 23.334 1.00 93.50 293 GLU A N 1
ATOM 2248 C CA . GLU A 1 293 ? -4.411 -3.329 24.764 1.00 93.50 293 GLU A CA 1
ATOM 2249 C C . GLU A 1 293 ? -3.265 -3.844 25.638 1.00 93.50 293 GLU A C 1
ATOM 2251 O O . GLU A 1 293 ? -2.955 -3.244 26.665 1.00 93.50 293 GLU A O 1
ATOM 2256 N N . ASN A 1 294 ? -2.601 -4.930 25.231 1.00 91.88 294 ASN A N 1
ATOM 2257 C CA . ASN A 1 294 ? -1.470 -5.492 25.974 1.00 91.88 294 ASN A CA 1
ATOM 2258 C C . ASN A 1 294 ? -0.299 -4.506 26.073 1.00 91.88 294 ASN A C 1
ATOM 2260 O O . ASN A 1 294 ? 0.433 -4.517 27.061 1.00 91.88 294 ASN A O 1
ATOM 2264 N N . LYS A 1 295 ? -0.130 -3.654 25.058 1.00 88.88 295 LYS A N 1
ATOM 2265 C CA . LYS A 1 295 ? 0.869 -2.580 25.032 1.00 88.88 295 LYS A CA 1
ATOM 2266 C C . LYS A 1 295 ? 0.371 -1.278 25.686 1.00 88.88 295 LYS A C 1
ATOM 2268 O O . LYS A 1 295 ? 1.114 -0.305 25.727 1.00 88.88 295 LYS A O 1
ATOM 2273 N N . GLY A 1 296 ? -0.855 -1.255 26.218 1.00 89.69 296 GLY A N 1
ATOM 2274 C CA . GLY A 1 296 ? -1.415 -0.123 26.961 1.00 89.69 296 GLY A CA 1
ATOM 2275 C C . GLY A 1 296 ? -1.784 1.093 26.108 1.00 89.69 296 GLY A C 1
ATOM 2276 O O . GLY A 1 296 ? -1.994 2.167 26.660 1.00 89.69 296 GLY A O 1
ATOM 2277 N N . LEU A 1 297 ? -1.861 0.950 24.782 1.00 90.25 297 LEU A N 1
ATOM 2278 C CA . LEU A 1 297 ? -2.142 2.067 23.873 1.00 90.25 297 LEU A CA 1
ATOM 2279 C C . LEU A 1 297 ? -3.630 2.399 23.799 1.00 90.25 297 LEU A C 1
ATOM 2281 O O . LEU A 1 297 ? -4.022 3.567 23.768 1.00 90.25 297 LEU A O 1
ATOM 2285 N N . ILE A 1 298 ? -4.460 1.359 23.810 1.00 94.00 298 ILE A N 1
ATOM 2286 C CA . ILE A 1 298 ? -5.916 1.474 23.825 1.00 94.00 298 ILE A CA 1
ATOM 2287 C C . ILE A 1 298 ? -6.493 0.658 24.978 1.00 94.00 298 ILE A C 1
ATOM 2289 O O . ILE A 1 298 ? -5.857 -0.250 25.510 1.00 94.00 298 ILE A O 1
ATOM 2293 N N . SER A 1 299 ? -7.733 0.953 25.330 1.00 95.12 299 SER A N 1
ATOM 2294 C CA . SER A 1 299 ? -8.556 0.151 26.226 1.00 95.12 299 SER A CA 1
ATOM 2295 C C . SER A 1 299 ? -9.953 -0.026 25.636 1.00 95.12 299 SER A C 1
ATOM 2297 O O . SER A 1 299 ? -10.284 0.543 24.590 1.00 95.12 299 SER A O 1
ATOM 2299 N N . THR A 1 300 ? -10.775 -0.857 26.279 1.00 96.62 300 THR A N 1
ATOM 2300 C CA . THR A 1 300 ? -12.170 -1.034 25.883 1.00 96.62 300 THR A CA 1
ATOM 2301 C C . THR A 1 300 ? -13.142 -0.833 27.036 1.00 96.62 300 THR A C 1
ATOM 2303 O O . THR A 1 300 ? -12.996 -1.400 28.118 1.00 96.62 300 THR A O 1
ATOM 2306 N N . GLU A 1 301 ? -14.199 -0.070 26.769 1.00 96.50 301 GLU A N 1
ATOM 2307 C CA . GLU A 1 301 ? -15.330 0.117 27.674 1.00 96.50 301 GLU A CA 1
ATOM 2308 C C . GLU A 1 301 ? -16.508 -0.760 27.226 1.00 96.50 301 GLU A C 1
ATOM 2310 O O . GLU A 1 301 ? -16.844 -0.838 26.040 1.00 96.50 301 GLU A O 1
ATOM 2315 N N . LYS A 1 302 ? -17.167 -1.436 28.173 1.00 95.56 302 LYS A N 1
ATOM 2316 C CA . LYS A 1 302 ? -18.360 -2.240 27.881 1.00 95.56 302 LYS A CA 1
ATOM 2317 C C . LYS A 1 302 ? -19.586 -1.344 27.739 1.00 95.56 302 LYS A C 1
ATOM 2319 O O . LYS A 1 302 ? -20.011 -0.718 28.701 1.00 95.56 302 LYS A O 1
ATOM 2324 N N . VAL A 1 303 ? -20.214 -1.393 26.572 1.00 94.75 303 VAL A N 1
ATOM 2325 C CA . VAL A 1 303 ? -21.460 -0.690 26.258 1.00 94.75 303 VAL A CA 1
ATOM 2326 C C . VAL A 1 303 ? -22.617 -1.691 26.271 1.00 94.75 303 VAL A C 1
ATOM 2328 O O . VAL A 1 303 ? -22.631 -2.610 25.442 1.00 94.75 303 VAL A O 1
ATOM 2331 N N . PRO A 1 304 ? -23.575 -1.569 27.209 1.00 90.81 304 PRO A N 1
ATOM 2332 C CA . PRO A 1 304 ? -24.753 -2.427 27.245 1.00 90.81 304 PRO A CA 1
ATOM 2333 C C . PRO A 1 304 ? -25.558 -2.353 25.944 1.00 90.81 304 PRO A C 1
ATOM 2335 O O . PRO A 1 304 ? -25.640 -1.304 25.310 1.00 90.81 304 PRO A O 1
ATOM 2338 N N . ILE A 1 305 ? -26.175 -3.472 25.573 1.00 89.56 305 ILE A N 1
ATOM 2339 C CA . ILE A 1 305 ? -27.132 -3.567 24.466 1.00 89.56 305 ILE A CA 1
ATOM 2340 C C . ILE A 1 305 ? -28.372 -4.325 24.936 1.00 89.56 305 ILE A C 1
ATOM 2342 O O . ILE A 1 305 ? -28.294 -5.086 25.900 1.00 89.56 305 ILE A O 1
ATOM 2346 N N . GLU A 1 306 ? -29.500 -4.133 24.252 1.00 79.94 306 GLU A N 1
ATOM 2347 C CA . GLU A 1 306 ? -30.789 -4.721 24.648 1.00 79.94 306 GLU A CA 1
ATOM 2348 C C . GLU A 1 306 ? -30.777 -6.255 24.666 1.00 79.94 306 GLU A C 1
ATOM 2350 O O . GLU A 1 306 ? -31.377 -6.872 25.543 1.00 79.94 306 GLU A O 1
ATOM 2355 N N . VAL A 1 307 ? -30.072 -6.885 23.721 1.00 83.31 307 VAL A N 1
ATOM 2356 C CA . VAL A 1 307 ? -29.965 -8.345 23.623 1.00 83.31 307 VAL A CA 1
ATOM 2357 C C . VAL A 1 307 ? -28.544 -8.745 23.235 1.00 83.31 307 VAL A C 1
ATOM 2359 O O . VAL A 1 307 ? -28.011 -8.280 22.229 1.00 83.31 307 VAL A O 1
ATOM 2362 N N . GLY A 1 308 ? -27.945 -9.665 23.995 1.00 86.44 308 GLY A N 1
ATOM 2363 C CA . GLY A 1 308 ? -26.643 -10.265 23.690 1.00 86.44 308 GLY A CA 1
ATOM 2364 C C . GLY A 1 308 ? -25.498 -9.764 24.573 1.00 86.44 308 GLY A C 1
ATOM 2365 O O . GLY A 1 308 ? -25.700 -9.294 25.690 1.00 86.44 308 GLY A O 1
ATOM 2366 N N . ARG A 1 309 ? -24.259 -9.937 24.095 1.00 86.94 309 ARG A N 1
ATOM 2367 C CA . ARG A 1 309 ? -23.056 -9.497 24.818 1.00 86.94 309 ARG A CA 1
ATOM 2368 C C . ARG A 1 309 ? -22.854 -7.990 24.628 1.00 86.94 309 ARG A C 1
ATOM 2370 O O . ARG A 1 309 ? -23.006 -7.531 23.497 1.00 86.94 309 ARG A O 1
ATOM 2377 N N . PRO A 1 310 ? -22.452 -7.247 25.678 1.00 90.50 310 PRO A N 1
ATOM 2378 C CA . PRO A 1 310 ? -22.100 -5.837 25.551 1.00 90.50 310 PRO A CA 1
ATOM 2379 C C . PRO A 1 310 ? -21.126 -5.597 24.397 1.00 90.50 310 PRO A C 1
ATOM 2381 O O . PRO A 1 310 ? -20.226 -6.409 24.156 1.00 90.50 310 PRO A O 1
ATOM 2384 N N . ARG A 1 311 ? -21.300 -4.475 23.698 1.00 94.75 311 ARG A N 1
ATOM 2385 C CA . ARG A 1 311 ? -20.331 -4.018 22.701 1.00 94.75 311 ARG A CA 1
ATOM 2386 C C . ARG A 1 311 ? -19.116 -3.439 23.414 1.00 94.75 311 ARG A C 1
ATOM 2388 O O . ARG A 1 311 ? -19.194 -3.051 24.575 1.00 94.75 311 ARG A O 1
ATOM 2395 N N . LEU A 1 312 ? -17.991 -3.414 22.716 1.00 96.62 312 LEU A N 1
ATOM 2396 C CA . LEU A 1 312 ? -16.761 -2.818 23.217 1.00 96.62 312 LEU A CA 1
ATOM 2397 C C . LEU A 1 312 ? -16.560 -1.490 22.503 1.00 96.62 312 LEU A C 1
ATOM 2399 O O . LEU A 1 312 ? -16.457 -1.475 21.278 1.00 96.62 312 LEU A O 1
ATOM 2403 N N . ARG A 1 313 ? -16.541 -0.401 23.261 1.00 97.50 313 ARG A N 1
ATOM 2404 C CA . ARG A 1 313 ? -16.131 0.920 22.794 1.00 97.50 313 ARG A CA 1
ATOM 2405 C C . ARG A 1 313 ? -14.625 1.026 22.932 1.00 97.50 313 ARG A C 1
ATOM 2407 O O . ARG A 1 313 ? -14.105 0.723 24.001 1.00 97.50 313 ARG A O 1
ATOM 2414 N N . LEU A 1 314 ? -13.948 1.406 21.859 1.00 97.50 314 LEU A N 1
ATOM 2415 C CA . LEU A 1 314 ? -12.511 1.648 21.876 1.00 97.50 314 LEU A CA 1
ATOM 2416 C C . LEU A 1 314 ? -12.239 2.972 22.586 1.00 97.50 314 LEU A C 1
ATOM 2418 O O . LEU A 1 314 ? -12.973 3.930 22.383 1.00 97.50 314 LEU A O 1
ATOM 2422 N N . GLN A 1 315 ? -11.207 3.014 23.416 1.00 95.44 315 GLN A N 1
ATOM 2423 C CA . GLN A 1 315 ? -10.759 4.218 24.106 1.00 95.44 315 GLN A CA 1
ATOM 2424 C C . GLN A 1 315 ? -9.247 4.303 24.029 1.00 95.44 315 GLN A C 1
ATOM 2426 O O . GLN A 1 315 ? -8.558 3.282 24.008 1.00 95.44 315 GLN A O 1
ATOM 2431 N N . VAL A 1 316 ? -8.722 5.517 24.031 1.00 93.12 316 VAL A N 1
ATOM 2432 C CA . VAL A 1 316 ? -7.288 5.719 24.199 1.00 93.12 316 VAL A CA 1
ATOM 2433 C C . VAL A 1 316 ? -6.895 5.416 25.644 1.00 93.12 316 VAL A C 1
ATOM 2435 O O . VAL A 1 316 ? -7.603 5.803 26.572 1.00 93.12 316 VAL A O 1
ATOM 2438 N N . ALA A 1 317 ? -5.784 4.705 25.835 1.00 88.94 317 ALA A N 1
ATOM 2439 C CA . ALA A 1 317 ? -5.235 4.409 27.159 1.00 88.94 317 ALA A CA 1
ATOM 2440 C C . ALA A 1 317 ? -3.891 5.107 27.423 1.00 88.94 317 ALA A C 1
ATOM 2442 O O . ALA A 1 317 ? -3.587 5.397 28.579 1.00 88.94 317 ALA A O 1
ATOM 2443 N N . ALA A 1 318 ? -3.118 5.413 26.377 1.00 86.50 318 ALA A N 1
ATOM 2444 C CA . ALA A 1 318 ? -1.845 6.119 26.485 1.00 86.50 318 ALA A CA 1
ATOM 2445 C C . ALA A 1 318 ? -1.964 7.586 26.047 1.00 86.50 318 ALA A C 1
ATOM 2447 O O . ALA A 1 318 ? -2.522 7.883 24.991 1.00 86.50 318 ALA A O 1
ATOM 2448 N N . GLU A 1 319 ? -1.364 8.498 26.813 1.00 82.12 319 GLU A N 1
ATOM 2449 C CA . GLU A 1 319 ? -1.245 9.921 26.449 1.00 82.12 319 GLU A CA 1
ATOM 2450 C C . GLU A 1 319 ? -0.529 10.094 25.101 1.00 82.12 319 GLU A C 1
ATOM 2452 O O . GLU A 1 319 ? -0.975 10.873 24.264 1.00 82.12 319 GLU A O 1
ATOM 2457 N N . SER A 1 320 ? 0.460 9.234 24.825 1.00 79.19 320 SER A N 1
ATOM 2458 C CA . SER A 1 320 ? 1.176 9.161 23.545 1.00 79.19 320 SER A CA 1
ATOM 2459 C C . SER A 1 320 ? 0.298 8.829 22.339 1.00 79.19 320 SER A C 1
ATOM 2461 O O . SER A 1 320 ? 0.772 8.913 21.219 1.00 79.19 320 SER A O 1
ATOM 2463 N N . VAL A 1 321 ? -0.949 8.395 22.534 1.00 81.69 321 VAL A N 1
ATOM 2464 C CA . VAL A 1 321 ? -1.935 8.187 21.460 1.00 81.69 321 VAL A CA 1
ATOM 2465 C C . VAL A 1 321 ? -3.006 9.278 21.495 1.00 81.69 321 VAL A C 1
ATOM 2467 O O . VAL A 1 321 ? -3.553 9.636 20.457 1.00 81.69 321 VAL A O 1
ATOM 2470 N N . ALA A 1 322 ? -3.322 9.811 22.678 1.00 84.25 322 ALA A N 1
ATOM 2471 C CA . ALA A 1 322 ? -4.373 10.809 22.853 1.00 84.25 322 ALA A CA 1
ATOM 2472 C C . ALA A 1 322 ? -3.946 12.173 22.304 1.00 84.25 322 ALA A C 1
ATOM 2474 O O . ALA A 1 322 ? -4.715 12.821 21.589 1.00 84.25 322 ALA A O 1
ATOM 2475 N N . GLU A 1 323 ? -2.720 12.577 22.636 1.00 85.69 323 GLU A N 1
ATOM 2476 C CA . GLU A 1 323 ? -2.137 13.870 22.276 1.00 85.69 323 GLU A CA 1
ATOM 2477 C C . GLU A 1 323 ? -1.266 13.799 21.023 1.00 85.69 323 GLU A C 1
ATOM 2479 O O . GLU A 1 323 ? -0.865 14.844 20.517 1.00 85.69 323 GLU A O 1
ATOM 2484 N N . ALA A 1 324 ? -1.042 12.591 20.492 1.00 85.75 324 ALA A N 1
ATOM 2485 C CA . ALA A 1 324 ? -0.249 12.399 19.291 1.00 85.75 324 ALA A CA 1
ATOM 2486 C C . ALA A 1 324 ? -0.774 13.238 18.130 1.00 85.75 324 ALA A C 1
ATOM 2488 O O . ALA A 1 324 ? -1.964 13.196 17.766 1.00 85.75 324 ALA A O 1
ATOM 2489 N N . ASP A 1 325 ? 0.155 13.957 17.517 1.00 86.19 325 ASP A N 1
ATOM 2490 C CA . ASP A 1 325 ? -0.061 14.503 16.195 1.00 86.19 325 ASP A CA 1
ATOM 2491 C C . ASP A 1 325 ? -0.115 13.363 15.148 1.00 86.19 325 ASP A C 1
ATOM 2493 O O . ASP A 1 325 ? 0.115 12.185 15.460 1.00 86.19 325 ASP A O 1
ATOM 2497 N N . PRO A 1 326 ? -0.480 13.660 13.891 1.00 81.69 326 PRO A N 1
ATOM 2498 C CA . PRO A 1 326 ? -0.578 12.630 12.865 1.00 81.69 326 PRO A CA 1
ATOM 2499 C C . PRO A 1 326 ? 0.736 11.878 12.584 1.00 81.69 326 PRO A C 1
ATOM 2501 O O . PRO A 1 326 ? 0.676 10.712 12.191 1.00 81.69 326 PRO A O 1
ATOM 2504 N N . GLU A 1 327 ? 1.905 12.505 12.768 1.00 80.44 327 GLU A N 1
ATOM 2505 C CA . GLU A 1 327 ? 3.201 11.840 12.589 1.00 80.44 327 GLU A CA 1
ATOM 2506 C C . GLU A 1 327 ? 3.466 10.869 13.738 1.00 80.44 327 GLU A C 1
ATOM 2508 O O . GLU A 1 327 ? 3.726 9.688 13.501 1.00 80.44 327 GLU A O 1
ATOM 2513 N N . GLU A 1 328 ? 3.315 11.330 14.977 1.00 83.81 328 GLU A N 1
ATOM 2514 C CA . GLU A 1 328 ? 3.498 10.513 16.177 1.00 83.81 328 GLU A CA 1
ATOM 2515 C C . GLU A 1 328 ? 2.544 9.311 16.185 1.00 83.81 328 GLU A C 1
ATOM 2517 O O . GLU A 1 328 ? 2.928 8.193 16.540 1.00 83.81 328 GLU A O 1
ATOM 2522 N N . LEU A 1 329 ? 1.299 9.490 15.728 1.00 82.81 329 LEU A N 1
ATOM 2523 C CA . LEU A 1 329 ? 0.333 8.395 15.638 1.00 82.81 329 LEU A CA 1
ATOM 2524 C C . LEU A 1 329 ? 0.765 7.331 14.616 1.00 82.81 329 LEU A C 1
ATOM 2526 O O . LEU A 1 329 ? 0.615 6.130 14.867 1.00 82.81 329 LEU A O 1
ATOM 2530 N N . ALA A 1 330 ? 1.340 7.753 13.488 1.00 77.00 330 ALA A N 1
ATOM 2531 C CA . ALA A 1 330 ? 1.924 6.844 12.510 1.00 77.00 330 ALA A CA 1
ATOM 2532 C C . ALA A 1 330 ? 3.173 6.126 13.042 1.00 77.00 330 ALA A C 1
ATOM 2534 O O . ALA A 1 330 ? 3.346 4.929 12.801 1.00 77.00 330 ALA A O 1
ATOM 2535 N N . GLU A 1 331 ? 4.038 6.826 13.774 1.00 77.94 331 GLU A N 1
ATOM 2536 C CA . GLU A 1 331 ? 5.218 6.226 14.399 1.00 77.94 331 GLU A CA 1
ATOM 2537 C C . GLU A 1 331 ? 4.836 5.182 15.441 1.00 77.94 331 GLU A C 1
ATOM 2539 O O . GLU A 1 331 ? 5.382 4.077 15.433 1.00 77.94 331 GLU A O 1
ATOM 2544 N N . ASN A 1 332 ? 3.842 5.486 16.275 1.00 75.31 332 ASN A N 1
ATOM 2545 C CA . ASN A 1 332 ? 3.273 4.535 17.218 1.00 75.31 332 ASN A CA 1
ATOM 2546 C C . ASN A 1 332 ? 2.735 3.298 16.492 1.00 75.31 332 ASN A C 1
ATOM 2548 O O . ASN A 1 332 ? 3.040 2.176 16.890 1.00 75.31 332 ASN A O 1
ATOM 2552 N N . ALA A 1 333 ? 1.996 3.476 15.391 1.00 72.75 333 ALA A N 1
ATOM 2553 C CA . ALA A 1 333 ? 1.518 2.363 14.573 1.00 72.75 333 ALA A CA 1
ATOM 2554 C C . ALA A 1 333 ? 2.670 1.509 14.002 1.00 72.75 333 ALA A C 1
ATOM 2556 O O . ALA A 1 333 ? 2.584 0.281 13.981 1.00 72.75 333 ALA A O 1
ATOM 2557 N N . TYR A 1 334 ? 3.765 2.140 13.574 1.00 70.12 334 TYR A N 1
ATOM 2558 C CA . TYR A 1 334 ? 4.927 1.456 13.007 1.00 70.12 334 TYR A CA 1
ATOM 2559 C C . TYR A 1 334 ? 5.780 0.715 14.050 1.00 70.12 334 TYR A C 1
ATOM 2561 O O . TYR A 1 334 ? 6.195 -0.427 13.826 1.00 70.12 334 TYR A O 1
ATOM 2569 N N . ALA A 1 335 ? 6.037 1.336 15.203 1.00 70.81 335 ALA A N 1
ATOM 2570 C CA . ALA A 1 335 ? 6.847 0.764 16.281 1.00 70.81 335 ALA A CA 1
ATOM 2571 C C . ALA A 1 335 ? 6.248 -0.538 16.839 1.00 70.81 335 ALA A C 1
ATOM 2573 O O . ALA A 1 335 ? 6.957 -1.384 17.383 1.00 70.81 335 ALA A O 1
ATOM 2574 N N . LEU A 1 336 ? 4.937 -0.727 16.680 1.00 66.88 336 LEU A N 1
ATOM 2575 C CA . LEU A 1 336 ? 4.226 -1.917 17.129 1.00 66.88 336 LEU A CA 1
ATOM 2576 C C . LEU A 1 336 ? 4.513 -3.172 16.316 1.00 66.88 336 LEU A C 1
ATOM 2578 O O . LEU A 1 336 ? 4.399 -4.262 16.872 1.00 66.88 336 LEU A O 1
ATOM 2582 N N . LEU A 1 337 ? 4.851 -3.012 15.038 1.00 59.25 337 LEU A N 1
ATOM 2583 C CA . LEU A 1 337 ? 5.038 -4.110 14.089 1.00 59.25 337 LEU A CA 1
ATOM 2584 C C . LEU A 1 337 ? 6.480 -4.624 14.055 1.00 59.25 337 LEU A C 1
ATOM 2586 O O . LEU A 1 337 ? 6.728 -5.705 13.524 1.00 59.25 337 LEU A O 1
ATOM 2590 N N . ASN A 1 338 ? 7.419 -3.856 14.615 1.00 60.75 338 ASN A N 1
ATOM 2591 C CA . ASN A 1 338 ? 8.856 -4.142 14.575 1.00 60.75 338 ASN A CA 1
ATOM 2592 C C . ASN A 1 338 ? 9.474 -4.400 15.962 1.00 60.75 338 ASN A C 1
ATOM 2594 O O . ASN A 1 338 ? 10.695 -4.490 16.066 1.00 60.75 338 ASN A O 1
ATOM 2598 N N . ASN A 1 339 ? 8.632 -4.543 16.993 1.00 49.62 339 ASN A N 1
ATOM 2599 C CA . ASN A 1 339 ? 8.975 -4.970 18.356 1.00 49.62 339 ASN A CA 1
ATOM 2600 C C . ASN A 1 339 ? 8.155 -6.201 18.740 1.00 49.62 339 ASN A C 1
ATOM 2602 O O . ASN A 1 339 ? 8.765 -7.193 19.190 1.00 49.62 339 ASN A O 1
#

Sequence (339 aa):
MKLTHQVEEHNVSYICNVSCERDPAYDNLAGPVWWHVDTPTRAGPSVTGELILNKGFCIKYDMTVTSNVLGGDVEHILSAALQDISGEVYLLNPTASILAGLFRSEHVSADLPDQFHMRVVATESRLKTITDPFLIASMTADLIETDLLTLRSVDSLAQRAIIITPVHLISVVQIDEQVIGLTAVERECVESANASARSVFEAGEAFSLRTPPLSKVQQTLKSEIGEGVSEEFRSVIQTLQHTNKMSNRLDGVTLSLLVAARHNVLLYEISKWGEDVGVASKATFSRTKSELENKGLISTEKVPIEVGRPRLRLQVAAESVAEADPEELAENAYALLNN

Radius of gyration: 23.94 Å; chains: 1; bounding box: 76×42×61 Å

Foldseek 3Di:
DDDDDDDPDDDDDAFFDFDFDDDPDDQDDDDDDDWDFDDDPDADTKTWDWFAFDRPDIGTTMGGDDPQKQWDALLSVVCVLQVDADAEKEKELDALRNLLSCLLHPQNPDDPPPHAAYEYEYAPVSVCLSLLALLSVQQQQVCVVVRRYFYFHDPDGGNWIWMAGQFWTWTWDDDPPIIMTRIYRPNVVNVVVVVVSVVNRVPTHGDDGLRHHPVLVLVLCCVQVHDQLSVLLVQLSVVCSNDSCSSARQQPLLLSLLSQQLVQTWLCSSQVSCVVRRSDHSVVNVVSVVLCVVVQQKDWDFADDPDDGTITGIHGRDPQSNVDDSPSSRVVSRVSVVD

pLDDT: mean 75.38, std 22.9, range [19.62, 98.0]

Secondary structure (DSSP, 8-state):
-------TT----------------------PPPP-----TTSPPP-EEEEEEETTEEEEEE---SS-EEEE-HHHHHHHHHTT--SEEEEES--HHHHHHHHHSGGGSS---TT-EEEEEE-HHHHHHHT-SHHHHHHHHHHHHTTSEEEEE-S---SSEEEE-SS-EEEEEEETTEEEEEEE--HHHHHHHHHHHHHHHHHSEE----SPPHHHHHHHIIIII-HHHHHHHHHHHHHHHTSGGGGS---HHHHHHHHHHHTT-BHHHHHHHHHHHTS--HHHHHHHHHHHHHTTSEEEEEE--SSSSPEEEEEE--HHHHS--HHHHHHHHHHTT--